Protein AF-F2L7A4-F1 (afdb_monomer)

Foldseek 3Di:
DDDDDPDPDPPPPPPVVVVVVVVVVVVVVVVVLLVLLQVLQLVCCCVPVVDDDCVSNVRSVVLVVLLVVLLVLLLVCLLVVHDSPPSLVSNVVSLQVSLVSQLVVLVVVDDVSNPVSSVVSVVVSVVSVVVSVVSSCVSCVVVVNPQQAQADDDPVCCVPPVPLQVLLSVQSVVVVNHHSQVSSCVSVVHDRPPPVNVVLVVVLVVLVPDPDPLVQLVVLCVVVVDLQLPVSQVVCVVSVHHDDSVSSPVSSVPPDDPPPPPPPDDDDDDDDDDDDDDD

Solvent-accessible surface area (backbone atoms only — not comparable to full-atom values): 15800 Å² total; per-residue (Å²): 139,86,84,88,78,83,75,78,80,78,75,76,75,73,57,68,64,57,57,50,50,51,50,50,55,51,47,55,66,52,48,56,58,49,53,52,47,43,52,22,37,28,55,43,31,32,75,76,70,69,38,64,86,75,56,22,62,49,54,46,53,52,53,51,52,52,36,52,49,22,48,50,51,24,49,51,23,39,74,69,74,44,89,33,64,66,33,50,49,49,38,50,52,49,25,50,51,51,16,51,34,20,24,61,43,12,61,75,76,33,76,68,40,29,54,53,47,22,47,49,40,47,50,52,52,53,53,49,53,55,48,51,54,51,50,34,53,50,50,31,52,75,71,67,50,68,76,71,59,64,37,73,76,56,70,70,46,51,74,76,38,47,68,65,45,49,46,15,46,51,42,13,64,76,70,67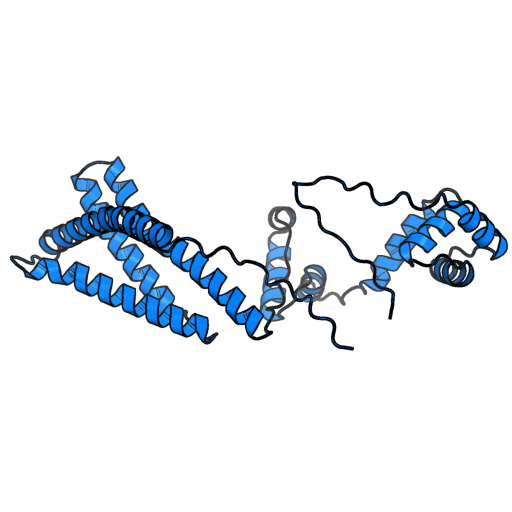,27,50,45,52,64,58,15,37,21,63,55,67,71,40,81,69,74,52,68,66,59,53,51,49,53,53,49,37,52,55,48,68,71,42,96,42,69,52,54,37,47,52,51,42,26,63,76,70,70,42,88,54,40,65,65,37,36,54,53,31,41,77,54,76,50,76,58,55,62,68,56,37,44,52,33,56,72,67,50,74,74,78,71,73,81,75,80,75,82,77,79,93,69,92,79,84,81,79,79,92,84,85,135

Structure (mmCIF, N/CA/C/O backbone):
data_AF-F2L7A4-F1
#
_entry.id   AF-F2L7A4-F1
#
loop_
_atom_site.group_PDB
_atom_site.id
_atom_site.type_symbol
_atom_site.label_atom_id
_atom_site.label_alt_id
_atom_site.label_comp_id
_atom_site.label_asym_id
_atom_site.label_entity_id
_atom_site.label_seq_id
_atom_site.pdbx_PDB_ins_code
_atom_site.Cartn_x
_atom_site.Cartn_y
_atom_site.Cartn_z
_atom_site.occupancy
_atom_site.B_iso_or_equiv
_atom_site.auth_seq_id
_atom_site.auth_comp_id
_atom_site.auth_asym_id
_atom_site.auth_atom_id
_atom_site.pdbx_PDB_model_num
ATOM 1 N N . MET A 1 1 ? -0.170 42.272 -38.721 1.00 39.97 1 MET A N 1
ATOM 2 C CA . MET A 1 1 ? -1.474 41.608 -38.934 1.00 39.97 1 MET A CA 1
ATOM 3 C C . MET A 1 1 ? -1.570 40.482 -37.908 1.00 39.97 1 MET A C 1
ATOM 5 O O . MET A 1 1 ? -0.942 39.450 -38.078 1.00 39.97 1 MET A O 1
ATOM 9 N N . PHE A 1 2 ? -2.187 40.773 -36.760 1.00 42.41 2 PHE A N 1
ATOM 10 C CA . PHE A 1 2 ? -2.207 39.939 -35.549 1.00 42.41 2 PHE A CA 1
ATOM 11 C C . PHE A 1 2 ? -3.428 39.011 -35.619 1.00 42.41 2 PHE A C 1
ATOM 13 O O . PHE A 1 2 ? -4.545 39.514 -35.721 1.00 42.41 2 PHE A O 1
ATOM 20 N N . ASN A 1 3 ? -3.241 37.688 -35.604 1.00 47.97 3 ASN A N 1
ATOM 21 C CA . ASN A 1 3 ? -4.356 36.740 -35.616 1.00 47.97 3 ASN A CA 1
ATOM 22 C C . ASN A 1 3 ? -4.625 36.227 -34.192 1.00 47.97 3 ASN A C 1
ATOM 24 O O . ASN A 1 3 ? -3.826 35.496 -33.611 1.00 47.97 3 ASN A O 1
ATOM 28 N N . LEU A 1 4 ? -5.750 36.678 -33.637 1.00 54.88 4 LEU A N 1
ATOM 29 C CA . LEU A 1 4 ? -6.331 36.286 -32.358 1.00 54.88 4 LEU A CA 1
ATOM 30 C C . LEU A 1 4 ? -7.254 35.084 -32.582 1.00 54.88 4 LEU A C 1
ATOM 32 O O . LEU A 1 4 ? -8.392 35.265 -32.996 1.00 54.88 4 LEU A O 1
ATOM 36 N N . THR A 1 5 ? -6.810 33.864 -32.284 1.00 55.62 5 THR A N 1
ATOM 37 C CA . THR A 1 5 ? -7.720 32.709 -32.110 1.00 55.62 5 THR A CA 1
ATOM 38 C C . THR A 1 5 ? -7.149 31.688 -31.121 1.00 55.62 5 THR A C 1
ATOM 40 O O . THR A 1 5 ? -7.109 30.487 -31.362 1.00 55.62 5 THR A O 1
ATOM 43 N N . GLY A 1 6 ? -6.738 32.161 -29.944 1.00 48.78 6 GLY A N 1
ATOM 44 C CA . GLY A 1 6 ? -6.645 31.303 -28.764 1.00 48.78 6 GLY A CA 1
ATOM 45 C C . GLY A 1 6 ? -8.042 31.116 -28.176 1.00 48.78 6 GLY A C 1
ATOM 46 O O . GLY A 1 6 ? -8.518 31.983 -27.448 1.00 48.78 6 GLY A O 1
ATOM 47 N N . ARG A 1 7 ? -8.730 30.019 -28.509 1.00 51.66 7 ARG A N 1
ATOM 48 C CA . ARG A 1 7 ? -9.917 29.597 -27.750 1.00 51.66 7 ARG A CA 1
ATOM 49 C C . ARG A 1 7 ? -9.443 29.128 -26.367 1.00 51.66 7 ARG A C 1
ATOM 51 O O . ARG A 1 7 ? -8.653 28.188 -26.324 1.00 51.66 7 ARG A O 1
ATOM 58 N N . PRO A 1 8 ? -9.892 29.727 -25.250 1.00 50.78 8 PRO A N 1
ATOM 59 C CA . PRO A 1 8 ? -9.620 29.162 -23.938 1.00 50.78 8 PRO A CA 1
ATOM 60 C C . PRO A 1 8 ? -10.376 27.836 -23.820 1.00 50.78 8 PRO A C 1
ATOM 62 O O . PRO A 1 8 ? -11.601 27.803 -23.951 1.00 50.78 8 PRO A O 1
ATOM 65 N N . GLU A 1 9 ? -9.654 26.738 -23.594 1.00 53.91 9 GLU A N 1
ATOM 66 C CA . GLU A 1 9 ? -10.267 25.481 -23.177 1.00 53.91 9 GLU A CA 1
ATOM 67 C C . GLU A 1 9 ? -11.048 25.743 -21.887 1.00 53.91 9 GLU A C 1
ATOM 69 O O . GLU A 1 9 ? -10.490 26.105 -20.848 1.00 53.91 9 GLU A O 1
ATOM 74 N N . SER A 1 10 ? -12.371 25.608 -21.956 1.00 50.31 10 SER A N 1
ATOM 75 C CA . SER A 1 10 ? -13.236 25.683 -20.791 1.00 50.31 10 SER A CA 1
ATOM 76 C C . SER A 1 10 ? -12.955 24.471 -19.905 1.00 50.31 10 SER A C 1
ATOM 78 O O . SER A 1 10 ? -13.594 23.427 -20.042 1.00 50.31 10 SER A O 1
ATOM 80 N N . SER A 1 11 ? -11.996 24.597 -18.986 1.00 59.69 11 SER A N 1
ATOM 81 C CA . SER A 1 11 ? -11.905 23.695 -17.845 1.00 59.69 11 SER A CA 1
ATOM 82 C C . SER A 1 11 ? -13.216 23.835 -17.071 1.00 59.69 11 SER A C 1
ATOM 84 O O . SER A 1 11 ? -13.494 24.853 -16.436 1.00 59.69 11 SER A O 1
ATOM 86 N N . GLY A 1 12 ? -14.100 22.847 -17.217 1.00 58.12 12 GLY A N 1
ATOM 87 C CA . GLY A 1 12 ? -15.383 22.831 -16.530 1.00 58.12 12 GLY A CA 1
ATOM 88 C C . GLY A 1 12 ? -15.133 22.953 -15.032 1.00 58.12 12 GLY A C 1
ATOM 89 O O . GLY A 1 12 ? -14.659 22.005 -14.405 1.00 58.12 12 GLY A O 1
ATOM 90 N N . ARG A 1 13 ? -15.415 24.130 -14.457 1.00 63.94 13 ARG A N 1
ATOM 91 C CA . ARG A 1 13 ? -15.397 24.347 -13.009 1.00 63.94 13 ARG A CA 1
ATOM 92 C C . ARG A 1 13 ? -16.385 23.357 -12.410 1.00 63.94 13 ARG A C 1
ATOM 94 O O . ARG A 1 13 ? -17.590 23.599 -12.437 1.00 63.94 13 ARG A O 1
ATOM 101 N N . ARG A 1 14 ? -15.885 22.228 -11.895 1.00 67.75 14 ARG A N 1
ATOM 102 C CA . ARG A 1 14 ? -16.704 21.294 -11.121 1.00 67.75 14 ARG A CA 1
ATOM 103 C C . ARG A 1 14 ? -17.388 22.118 -10.033 1.00 67.75 14 ARG A C 1
ATOM 105 O O . ARG A 1 14 ? -16.697 22.850 -9.317 1.00 67.75 14 ARG A O 1
ATOM 112 N N . PRO A 1 15 ? -18.722 22.097 -9.949 1.00 76.06 15 PRO A N 1
ATOM 113 C CA . PRO A 1 15 ? -19.411 23.037 -9.094 1.00 76.06 15 PRO A CA 1
ATOM 114 C C . PRO A 1 15 ? -19.054 22.728 -7.636 1.00 76.06 15 PRO A C 1
ATOM 116 O O . PRO A 1 15 ? -19.097 21.580 -7.199 1.00 76.06 15 PRO A O 1
ATOM 119 N N . ARG A 1 16 ? -18.637 23.760 -6.892 1.00 81.00 16 ARG A N 1
ATOM 120 C CA . ARG A 1 16 ? -18.060 23.646 -5.535 1.00 81.00 16 ARG A CA 1
ATOM 121 C C . ARG A 1 16 ? -18.986 22.909 -4.555 1.00 81.00 16 ARG A C 1
ATOM 123 O O . ARG A 1 16 ? -18.498 22.283 -3.622 1.00 81.00 16 ARG A O 1
ATOM 130 N N . TRP A 1 17 ? -20.298 22.922 -4.808 1.00 85.38 17 TRP A N 1
ATOM 131 C CA . TRP A 1 17 ? -21.286 22.170 -4.034 1.00 85.38 17 TRP A CA 1
ATOM 132 C C . TRP A 1 17 ? -21.119 20.651 -4.166 1.00 85.38 17 TRP A C 1
ATOM 134 O O . TRP A 1 17 ? -21.325 19.953 -3.185 1.00 85.38 17 TRP A O 1
ATOM 144 N N . ILE A 1 18 ? -20.677 20.127 -5.319 1.00 84.00 18 ILE A N 1
ATOM 145 C CA . ILE A 1 18 ? -20.401 18.689 -5.481 1.00 84.00 18 ILE A CA 1
ATOM 146 C C . ILE A 1 18 ? -19.226 18.284 -4.595 1.00 84.00 18 ILE A C 1
ATOM 148 O O . ILE A 1 18 ? -19.283 17.251 -3.942 1.00 84.00 18 ILE A O 1
ATOM 152 N N . ILE A 1 19 ? -18.179 19.111 -4.524 1.00 86.25 19 ILE A N 1
ATOM 153 C CA . ILE A 1 19 ? -17.039 18.862 -3.630 1.00 86.25 19 ILE A CA 1
ATOM 154 C C . ILE A 1 19 ? -17.502 18.897 -2.170 1.00 86.25 19 ILE A C 1
ATOM 156 O O . ILE A 1 19 ? -17.120 18.024 -1.398 1.00 86.25 19 ILE A O 1
ATOM 160 N N . ALA A 1 20 ? -18.358 19.856 -1.803 1.00 85.44 20 ALA A N 1
ATOM 161 C CA . ALA A 1 20 ? -18.916 19.941 -0.456 1.00 85.44 20 ALA A CA 1
ATOM 162 C C . ALA A 1 20 ? -19.791 18.724 -0.106 1.00 85.44 20 ALA A C 1
ATOM 164 O O . ALA A 1 20 ? -19.642 18.165 0.974 1.00 85.44 20 ALA A O 1
ATOM 165 N N . VAL A 1 21 ? -20.648 18.270 -1.025 1.00 89.44 21 VAL A N 1
ATOM 166 C CA . VAL A 1 21 ? -21.500 17.084 -0.838 1.00 89.44 21 VAL A CA 1
ATOM 167 C C . VAL A 1 21 ? -20.660 15.813 -0.737 1.00 89.44 21 VAL A C 1
ATOM 169 O O . VAL A 1 21 ? -20.881 15.018 0.170 1.00 89.44 21 VAL A O 1
ATOM 172 N N . ILE A 1 22 ? -19.667 15.633 -1.614 1.00 85.69 22 ILE A N 1
ATOM 173 C CA . ILE A 1 22 ? -18.735 14.498 -1.543 1.00 85.69 22 ILE A CA 1
ATOM 174 C C . ILE A 1 22 ? -17.963 14.532 -0.221 1.00 85.69 22 ILE A C 1
ATOM 176 O O . ILE A 1 22 ? -17.857 13.508 0.443 1.00 85.69 22 ILE A O 1
ATOM 180 N N . GLY A 1 23 ? -17.461 15.700 0.184 1.00 88.00 23 GLY A N 1
ATOM 181 C CA . GLY A 1 23 ? -16.754 15.876 1.450 1.00 88.00 23 GLY A CA 1
ATOM 182 C C . GLY A 1 23 ? -17.630 15.553 2.661 1.00 88.00 23 GLY A C 1
ATOM 183 O O . GLY A 1 23 ? -17.188 14.835 3.551 1.00 88.00 23 GLY A O 1
ATOM 184 N N . ALA A 1 24 ? -18.884 16.010 2.670 1.00 85.06 24 ALA A N 1
ATOM 185 C CA . ALA A 1 24 ? -19.840 15.714 3.734 1.00 85.06 24 ALA A CA 1
ATOM 186 C C . ALA A 1 24 ? -20.189 14.219 3.793 1.00 85.06 24 ALA A C 1
ATOM 188 O O . ALA A 1 24 ? -20.153 13.623 4.866 1.00 85.06 24 ALA A O 1
ATOM 189 N N . ALA A 1 25 ? -20.463 13.595 2.644 1.00 85.12 25 ALA A N 1
ATOM 190 C CA . ALA A 1 25 ? -20.755 12.167 2.564 1.00 85.12 25 ALA A CA 1
ATOM 191 C C . ALA A 1 25 ? -19.563 11.315 3.028 1.00 85.12 25 ALA A C 1
ATOM 193 O O . ALA A 1 25 ? -19.737 10.399 3.828 1.00 85.12 25 ALA A O 1
ATOM 194 N N . LEU A 1 26 ? -18.345 11.652 2.587 1.00 86.06 26 LEU A N 1
ATOM 195 C CA . LEU A 1 26 ? -17.119 11.010 3.067 1.00 86.06 26 LEU A CA 1
ATOM 196 C C . LEU A 1 26 ? -16.938 11.213 4.571 1.00 86.06 26 LEU A C 1
ATOM 198 O O . LEU A 1 26 ? -16.622 10.257 5.271 1.00 86.06 26 LEU A O 1
ATOM 202 N N . GLY A 1 27 ? -17.188 12.424 5.072 1.00 83.62 27 GLY A N 1
ATOM 203 C CA . GLY A 1 27 ? -17.137 12.733 6.497 1.00 83.62 27 GLY A CA 1
ATOM 204 C C . GLY A 1 27 ? -18.033 11.803 7.309 1.00 83.62 27 GLY A C 1
ATOM 205 O O . GLY A 1 27 ? -17.553 11.174 8.244 1.00 83.62 27 GLY A O 1
ATOM 206 N N . VAL A 1 28 ? -19.297 11.639 6.910 1.00 83.75 28 VAL A N 1
ATOM 207 C CA . VAL A 1 28 ? -20.247 10.734 7.584 1.00 83.75 28 VAL A CA 1
ATOM 208 C C . VAL A 1 28 ? -19.752 9.285 7.578 1.00 83.75 28 VAL A C 1
ATOM 210 O O . VAL A 1 28 ? -19.762 8.628 8.618 1.00 83.75 28 VAL A O 1
ATOM 213 N N . VAL A 1 29 ? -19.280 8.796 6.427 1.00 83.56 29 VAL A N 1
ATOM 214 C CA . VAL A 1 29 ? -18.772 7.420 6.283 1.00 83.56 29 VAL A CA 1
ATOM 215 C C . VAL A 1 29 ? -17.533 7.173 7.146 1.00 83.56 29 VAL A C 1
ATOM 217 O O . VAL A 1 29 ? -17.350 6.062 7.632 1.00 83.56 29 VAL A O 1
ATOM 220 N N . ILE A 1 30 ? -16.697 8.191 7.359 1.00 83.19 30 ILE A N 1
ATOM 221 C CA . ILE A 1 30 ? -15.494 8.106 8.197 1.00 83.19 30 ILE A CA 1
ATOM 222 C C . ILE A 1 30 ? -15.846 8.235 9.686 1.00 83.19 30 ILE A C 1
ATOM 224 O O . ILE A 1 30 ? -15.292 7.516 10.513 1.00 83.19 30 ILE A O 1
ATOM 228 N N . LEU A 1 31 ? -16.784 9.114 10.043 1.00 84.31 31 LEU A N 1
ATOM 229 C CA . LEU A 1 31 ? -17.156 9.390 11.433 1.00 84.31 31 LEU A CA 1
ATOM 230 C C . LEU A 1 31 ? -17.765 8.176 12.140 1.00 84.31 31 LEU A C 1
ATOM 232 O O . LEU A 1 31 ? -17.478 7.959 13.313 1.00 84.31 31 LEU A O 1
ATOM 236 N N . ALA A 1 32 ? -18.567 7.370 11.442 1.00 81.88 32 ALA A N 1
ATOM 237 C CA . ALA A 1 32 ? -19.199 6.187 12.027 1.00 81.88 32 ALA A CA 1
ATOM 238 C C . ALA A 1 32 ? -18.188 5.146 12.570 1.00 81.88 32 ALA A C 1
ATOM 240 O O . ALA A 1 32 ? -18.260 4.816 13.756 1.00 81.88 32 ALA A O 1
ATOM 241 N N . PRO A 1 33 ? -17.218 4.643 11.780 1.00 79.00 33 PRO A N 1
ATOM 242 C CA . PRO A 1 33 ? -16.209 3.718 12.288 1.00 79.00 33 PRO A CA 1
ATOM 243 C C . PRO A 1 33 ? -15.237 4.371 13.278 1.00 79.00 33 PRO A C 1
ATOM 245 O O . PRO A 1 33 ? -14.783 3.694 14.197 1.00 79.00 33 PRO A O 1
ATOM 248 N N . VAL A 1 34 ? -14.957 5.676 13.152 1.00 83.81 34 VAL A N 1
ATOM 249 C CA . VAL A 1 34 ? -14.155 6.413 14.146 1.00 83.81 34 VAL A CA 1
ATOM 250 C C . VAL A 1 34 ? -14.851 6.410 15.504 1.00 83.81 34 VAL A C 1
ATOM 252 O O . VAL A 1 34 ? -14.236 6.033 16.495 1.00 83.81 34 VAL A O 1
ATOM 255 N N . ALA A 1 35 ? -16.141 6.749 15.557 1.00 84.38 35 ALA A N 1
ATOM 256 C CA . ALA A 1 35 ? -16.911 6.743 16.800 1.00 84.38 35 ALA A CA 1
ATOM 257 C C . ALA A 1 35 ? -16.955 5.349 17.448 1.00 84.38 35 ALA A C 1
ATOM 259 O O . ALA A 1 35 ? -16.824 5.225 18.665 1.00 84.38 35 ALA A O 1
ATOM 260 N N . LEU A 1 36 ? -17.075 4.297 16.635 1.00 81.50 36 LEU A N 1
ATOM 261 C CA . LEU A 1 36 ? -17.095 2.913 17.107 1.00 81.50 36 LEU A CA 1
ATOM 262 C C . LEU A 1 36 ? -15.728 2.441 17.634 1.00 81.50 36 LEU A C 1
ATOM 264 O O . LEU A 1 36 ? -15.637 1.752 18.652 1.00 81.50 36 LEU A O 1
ATOM 268 N N . SER A 1 37 ? -14.640 2.834 16.969 1.00 83.00 37 SER A N 1
ATOM 269 C CA . SER A 1 37 ? -13.286 2.578 17.469 1.00 83.00 37 SER A CA 1
ATOM 270 C C . SER A 1 37 ? -13.014 3.362 18.755 1.00 83.00 37 SER A C 1
ATOM 272 O O . SER A 1 37 ? -12.376 2.845 19.670 1.00 83.00 37 SER A O 1
ATOM 274 N N . PHE A 1 38 ? -13.540 4.584 18.848 1.00 86.38 38 PHE A N 1
ATOM 275 C CA . PHE A 1 38 ? -13.402 5.444 20.015 1.00 86.38 38 PHE A CA 1
ATOM 276 C C . PHE A 1 38 ? -14.077 4.824 21.246 1.00 86.38 38 PHE A C 1
ATOM 278 O O . PHE A 1 38 ? -13.449 4.729 22.300 1.00 86.38 38 PHE A O 1
ATOM 285 N N . SER A 1 39 ? -15.307 4.310 21.114 1.00 84.81 39 SER A N 1
ATOM 286 C CA . SER A 1 39 ? -15.984 3.609 22.215 1.00 84.81 39 SER A CA 1
ATOM 287 C C . SER A 1 39 ? -15.264 2.321 22.623 1.00 84.81 39 SER A C 1
ATOM 289 O O . SER A 1 39 ? -15.184 2.014 23.811 1.00 84.81 39 SER A O 1
ATOM 291 N N . SER A 1 40 ? -14.691 1.594 21.659 1.00 82.00 40 SER A N 1
ATOM 292 C CA . SER A 1 40 ? -13.915 0.371 21.915 1.00 82.00 40 SER A CA 1
ATOM 293 C C . SER A 1 40 ? -12.654 0.649 22.744 1.00 82.00 40 SER A C 1
ATOM 295 O O . SER A 1 40 ? -12.351 -0.082 23.686 1.00 82.00 40 SER A O 1
ATOM 297 N N . LEU A 1 41 ? -11.935 1.732 22.429 1.00 83.31 41 LEU A N 1
ATOM 298 C CA . LEU A 1 41 ? -10.737 2.156 23.160 1.00 83.31 41 LEU A CA 1
ATOM 299 C C . LEU A 1 41 ? -11.055 2.662 24.568 1.00 83.31 41 LEU A C 1
ATOM 301 O O . LEU A 1 41 ? -10.313 2.353 25.498 1.00 83.31 41 LEU A O 1
ATOM 305 N N . VAL A 1 42 ? -12.159 3.396 24.733 1.00 86.56 42 VAL A N 1
ATOM 306 C CA . VAL A 1 42 ? -12.645 3.830 26.052 1.00 86.56 42 VAL A CA 1
ATOM 307 C C . VAL A 1 42 ? -12.980 2.618 26.921 1.00 86.56 42 VAL A C 1
ATOM 309 O O . VAL A 1 42 ? -12.462 2.507 28.029 1.00 86.56 42 VAL A O 1
ATOM 312 N N . ALA A 1 43 ? -13.751 1.662 26.391 1.00 83.81 43 ALA A N 1
ATOM 313 C CA . ALA A 1 43 ? -14.107 0.442 27.114 1.00 83.81 43 ALA A CA 1
ATOM 314 C C . ALA A 1 43 ? -12.870 -0.394 27.491 1.00 83.81 43 ALA A C 1
ATOM 316 O O . ALA A 1 43 ? -12.784 -0.936 28.593 1.00 83.81 43 ALA A O 1
ATOM 317 N N . TRP A 1 44 ? -11.879 -0.476 26.598 1.00 85.38 44 TRP A N 1
ATOM 318 C CA . TRP A 1 44 ? -10.605 -1.123 26.902 1.00 85.38 44 TRP A CA 1
ATOM 319 C C . TRP A 1 44 ? -9.823 -0.380 27.993 1.00 85.38 44 TRP A C 1
ATOM 321 O O . TRP A 1 44 ? -9.288 -1.019 28.893 1.00 85.38 44 TRP A O 1
ATOM 331 N N . ALA A 1 45 ? -9.766 0.950 27.945 1.00 84.50 45 ALA A N 1
ATOM 332 C CA . ALA A 1 45 ? -9.059 1.756 28.936 1.00 84.50 45 ALA A CA 1
ATOM 333 C C . ALA A 1 45 ? -9.680 1.617 30.338 1.00 84.50 45 ALA A C 1
ATOM 335 O O . ALA A 1 45 ? -8.955 1.502 31.326 1.00 84.50 45 ALA A O 1
ATOM 336 N N . GLU A 1 46 ? -11.008 1.555 30.430 1.00 86.75 46 GLU A N 1
ATOM 337 C CA . GLU A 1 46 ? -11.713 1.266 31.683 1.00 86.75 46 GLU A CA 1
ATOM 338 C C . GLU A 1 46 ? -11.388 -0.145 32.192 1.00 86.75 46 GLU A C 1
ATOM 340 O O . GLU A 1 46 ? -10.963 -0.314 33.336 1.00 86.75 46 GLU A O 1
ATOM 345 N N . ALA A 1 47 ? -11.512 -1.159 31.330 1.00 83.81 47 ALA A N 1
ATOM 346 C CA . ALA A 1 47 ? -11.355 -2.560 31.720 1.00 83.81 47 ALA A CA 1
ATOM 347 C C . ALA A 1 47 ? -9.900 -2.977 32.006 1.00 83.81 47 ALA A C 1
ATOM 349 O O . ALA A 1 47 ? -9.656 -3.785 32.899 1.00 83.81 47 ALA A O 1
ATOM 350 N N . ALA A 1 48 ? -8.932 -2.470 31.240 1.00 81.12 48 ALA A N 1
ATOM 351 C CA . ALA A 1 48 ? -7.536 -2.906 31.296 1.00 81.12 48 ALA A CA 1
ATOM 352 C C . ALA A 1 48 ? -6.644 -1.989 32.142 1.00 81.12 48 ALA A C 1
ATOM 354 O O . ALA A 1 48 ? -5.711 -2.475 32.778 1.00 81.12 48 ALA A O 1
ATOM 355 N N . LEU A 1 49 ? -6.905 -0.676 32.148 1.00 82.00 49 LEU A N 1
ATOM 356 C CA . LEU A 1 49 ? -6.095 0.306 32.882 1.00 82.00 49 LEU A CA 1
ATOM 357 C C . LEU A 1 49 ? -6.759 0.759 34.192 1.00 82.00 49 LEU A C 1
ATOM 359 O O . LEU A 1 49 ? -6.136 1.488 34.962 1.00 82.00 49 LEU A O 1
ATOM 363 N N . GLY A 1 50 ? -8.005 0.345 34.458 1.00 83.56 50 GLY A N 1
ATOM 364 C CA . GLY A 1 50 ? -8.744 0.727 35.666 1.00 83.56 50 GLY A CA 1
ATOM 365 C C . GLY A 1 50 ? -9.064 2.223 35.734 1.00 83.56 50 GLY A C 1
ATOM 366 O O . GLY A 1 50 ? -9.246 2.775 36.822 1.00 83.56 50 GLY A O 1
ATOM 367 N N . LEU A 1 51 ? -9.083 2.899 34.582 1.00 86.31 51 LEU A N 1
ATOM 368 C CA . LEU A 1 51 ? -9.384 4.323 34.491 1.00 86.31 51 LEU A CA 1
ATOM 369 C C . LEU A 1 51 ? -10.888 4.544 34.685 1.00 86.31 51 LEU A C 1
ATOM 371 O O . LEU A 1 51 ? -11.698 3.813 34.132 1.00 86.31 51 LEU A O 1
ATOM 375 N N . ASN A 1 52 ? -11.264 5.563 35.458 1.00 86.31 52 ASN A N 1
ATOM 376 C CA . ASN A 1 52 ? -12.663 5.874 35.769 1.00 86.31 52 ASN A CA 1
ATOM 377 C C . ASN A 1 52 ? -12.977 7.348 35.480 1.00 86.31 52 ASN A C 1
ATOM 379 O O . ASN A 1 52 ? -12.089 8.201 35.515 1.00 86.31 52 ASN A O 1
ATOM 383 N N . GLY A 1 53 ? -14.248 7.674 35.240 1.00 86.50 53 GLY A N 1
ATOM 384 C CA . GLY A 1 53 ? -14.681 9.054 35.001 1.00 86.50 53 GLY A CA 1
ATOM 385 C C . GLY A 1 53 ? -14.202 9.590 33.640 1.00 86.50 53 GLY A C 1
ATOM 386 O O . GLY A 1 53 ? -14.411 8.922 32.634 1.00 86.50 53 GLY A O 1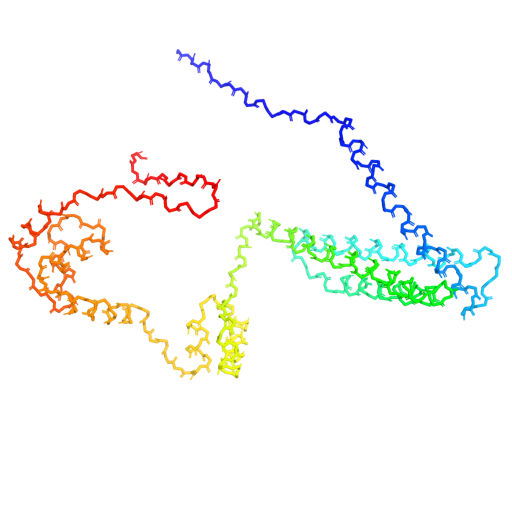
ATOM 387 N N . PRO A 1 54 ? -13.591 10.788 33.555 1.00 88.25 54 PRO A N 1
ATOM 388 C CA . PRO A 1 54 ? -13.192 11.381 32.273 1.00 88.25 54 PRO A CA 1
ATOM 389 C C . PRO A 1 54 ? -11.848 10.860 31.725 1.00 88.25 54 PRO A C 1
ATOM 391 O O . PRO A 1 54 ? -11.508 11.123 30.574 1.00 88.25 54 PRO A O 1
ATOM 394 N N . TRP A 1 55 ? -11.065 10.131 32.523 1.00 85.69 55 TRP A N 1
ATOM 395 C CA . TRP A 1 55 ? -9.710 9.696 32.160 1.00 85.69 55 TRP A CA 1
ATOM 396 C C . TRP A 1 55 ? -9.619 8.716 30.974 1.00 85.69 55 TRP A C 1
ATOM 398 O O . TRP A 1 55 ? -8.704 8.881 30.163 1.00 85.69 55 TRP A O 1
ATOM 408 N N . PRO A 1 56 ? -10.542 7.749 30.794 1.00 87.56 56 PRO A N 1
ATOM 409 C CA . PRO A 1 56 ? -10.539 6.851 29.636 1.00 87.56 56 PRO A CA 1
ATOM 410 C C . PRO A 1 56 ? -10.581 7.573 28.283 1.00 87.56 56 PRO A C 1
ATOM 412 O O . PRO A 1 56 ? -9.983 7.100 27.321 1.00 87.56 56 PRO A O 1
ATOM 415 N N . TYR A 1 57 ? -11.223 8.745 28.206 1.00 86.81 57 TYR A N 1
ATOM 416 C CA . TYR A 1 57 ? -11.352 9.533 26.973 1.00 86.81 57 TYR A CA 1
ATOM 417 C C . TYR A 1 57 ? -10.025 10.121 26.479 1.00 86.81 57 TYR A C 1
ATOM 419 O O . TYR A 1 57 ? -9.891 10.426 25.296 1.00 86.81 57 TYR A O 1
ATOM 427 N N . ILE A 1 58 ? -9.026 10.257 27.357 1.00 86.56 58 ILE A N 1
ATOM 428 C CA . ILE A 1 58 ? -7.698 10.755 26.976 1.00 86.56 58 ILE A CA 1
ATOM 429 C C . ILE A 1 58 ? -6.962 9.731 26.109 1.00 86.56 58 ILE A C 1
ATOM 431 O O . ILE A 1 58 ? -6.206 10.119 25.224 1.00 86.56 58 ILE A O 1
ATOM 435 N N . VAL A 1 59 ? -7.198 8.433 26.320 1.00 83.25 59 VAL A N 1
ATOM 436 C CA . VAL A 1 59 ? -6.508 7.348 25.609 1.00 83.25 59 VAL A CA 1
ATOM 437 C C . VAL A 1 59 ? -6.725 7.407 24.090 1.00 83.25 59 VAL A C 1
ATOM 439 O O . VAL A 1 59 ? -5.728 7.519 23.373 1.00 83.25 59 VAL A O 1
ATOM 442 N N . PRO A 1 60 ? -7.965 7.381 23.558 1.00 84.31 60 PRO A N 1
ATOM 443 C CA . PRO A 1 60 ? -8.179 7.480 22.117 1.00 84.31 60 PRO A CA 1
ATOM 444 C C . PRO A 1 60 ? -7.705 8.824 21.555 1.00 84.31 60 PRO A C 1
ATOM 446 O O . PRO A 1 60 ? -7.102 8.851 20.490 1.00 84.31 60 PRO A O 1
ATOM 449 N N . VAL A 1 61 ? -7.877 9.928 22.293 1.00 85.38 61 VAL A N 1
ATOM 450 C CA . VAL A 1 61 ? -7.409 11.256 21.859 1.00 85.38 61 VAL A CA 1
ATOM 451 C C . VAL A 1 61 ? -5.884 11.301 21.724 1.00 85.38 61 VAL A C 1
ATOM 453 O O . VAL A 1 61 ? -5.366 11.824 20.739 1.00 85.38 61 VAL A O 1
ATOM 456 N N . ALA A 1 62 ? -5.151 10.745 22.689 1.00 83.81 62 ALA A N 1
ATOM 457 C CA . ALA A 1 62 ? -3.694 10.691 22.655 1.00 83.81 62 ALA A CA 1
ATOM 458 C C . ALA A 1 62 ? -3.184 9.780 21.528 1.00 83.81 62 ALA A C 1
ATOM 460 O O . ALA A 1 62 ? -2.226 10.139 20.841 1.00 83.81 62 ALA A O 1
ATOM 461 N N . LEU A 1 63 ? -3.838 8.632 21.309 1.00 83.88 63 LEU A N 1
ATOM 462 C CA . LEU A 1 63 ? -3.517 7.715 20.213 1.00 83.88 63 LEU A CA 1
ATOM 463 C C . LEU A 1 63 ? -3.751 8.366 18.846 1.00 83.88 63 LEU A C 1
ATOM 465 O O . LEU A 1 63 ? -2.860 8.321 17.998 1.00 83.88 63 LEU A O 1
ATOM 469 N N . ASP A 1 64 ? -4.890 9.030 18.650 1.00 86.19 64 ASP A N 1
ATOM 470 C CA . ASP A 1 64 ? -5.203 9.729 17.402 1.00 86.19 64 ASP A CA 1
ATOM 471 C C . ASP A 1 64 ? -4.252 10.905 17.163 1.00 86.19 64 ASP A C 1
ATOM 473 O O . ASP A 1 64 ? -3.755 11.076 16.050 1.00 86.19 64 ASP A O 1
ATOM 477 N N . ALA A 1 65 ? -3.920 11.687 18.196 1.00 81.56 65 ALA A N 1
ATOM 478 C CA . ALA A 1 65 ? -2.949 12.774 18.080 1.00 81.56 65 ALA A CA 1
ATOM 479 C C . ALA A 1 65 ? -1.558 12.256 17.674 1.00 81.56 65 ALA A C 1
ATOM 481 O O . ALA A 1 65 ? -0.914 12.823 16.787 1.00 81.56 65 ALA A O 1
ATOM 482 N N . ALA A 1 66 ? -1.106 11.151 18.273 1.00 78.38 66 ALA A N 1
ATOM 483 C CA . ALA A 1 66 ? 0.168 10.531 17.931 1.00 78.38 66 ALA A CA 1
ATOM 484 C C . ALA A 1 66 ? 0.161 9.925 16.517 1.00 78.38 66 ALA A C 1
ATOM 486 O O . ALA A 1 66 ? 1.146 10.061 15.782 1.00 78.38 66 ALA A O 1
ATOM 487 N N . ALA A 1 67 ? -0.950 9.314 16.098 1.00 80.88 67 ALA A N 1
ATOM 488 C CA . ALA A 1 67 ? -1.130 8.791 14.748 1.00 80.88 67 ALA A CA 1
ATOM 489 C C . ALA A 1 67 ? -1.143 9.917 13.701 1.00 80.88 67 ALA A C 1
ATOM 491 O O . ALA A 1 67 ? -0.439 9.824 12.694 1.00 80.88 67 ALA A O 1
ATOM 492 N N . LEU A 1 68 ? -1.867 11.010 13.961 1.00 85.25 68 LEU A N 1
ATOM 493 C CA . LEU A 1 68 ? -1.914 12.192 13.097 1.00 85.25 68 LEU A CA 1
ATOM 494 C C . LEU A 1 68 ? -0.541 12.854 12.972 1.00 85.25 68 LEU A C 1
ATOM 496 O O . LEU A 1 68 ? -0.128 13.188 11.862 1.00 85.25 68 LEU A O 1
ATOM 500 N N . LEU A 1 69 ? 0.198 12.991 14.077 1.00 82.38 69 LEU A N 1
ATOM 501 C CA . LEU A 1 69 ? 1.563 13.517 14.054 1.00 82.38 69 LEU A CA 1
ATOM 502 C C . LEU A 1 69 ? 2.496 12.605 13.248 1.00 82.38 69 LEU A C 1
ATOM 504 O O . LEU A 1 69 ? 3.252 13.081 12.404 1.00 82.38 69 LEU A O 1
ATOM 508 N N . SER A 1 70 ? 2.406 11.290 13.452 1.00 76.50 70 SER A N 1
ATOM 509 C CA . SER A 1 70 ? 3.199 10.306 12.704 1.00 76.50 70 SER A CA 1
ATOM 510 C C . SER A 1 70 ? 2.885 10.357 11.208 1.00 76.50 70 SER A C 1
ATOM 512 O O . SER A 1 70 ? 3.790 10.325 10.373 1.00 76.50 70 SER A O 1
ATOM 514 N N . MET A 1 71 ? 1.609 10.505 10.848 1.00 79.44 71 MET A N 1
ATOM 515 C CA . MET A 1 71 ? 1.169 10.673 9.466 1.00 79.44 71 MET A CA 1
ATOM 516 C C . MET A 1 71 ? 1.669 11.992 8.868 1.00 79.44 71 MET A C 1
ATOM 518 O O . MET A 1 71 ? 2.161 11.986 7.741 1.00 79.44 71 MET A O 1
ATOM 522 N N . ALA A 1 72 ? 1.612 13.097 9.613 1.00 82.75 72 ALA A N 1
ATOM 523 C CA . ALA A 1 72 ? 2.120 14.394 9.174 1.00 82.75 72 ALA A CA 1
ATOM 524 C C . ALA A 1 72 ? 3.636 14.356 8.927 1.00 82.75 72 ALA A C 1
ATOM 526 O O . ALA A 1 72 ? 4.093 14.798 7.874 1.00 82.75 72 ALA A O 1
ATOM 527 N N . LEU A 1 73 ? 4.406 13.755 9.840 1.00 80.00 73 LEU A N 1
ATOM 528 C CA . LEU A 1 73 ? 5.849 13.552 9.679 1.00 80.00 73 LEU A CA 1
ATOM 529 C C . LEU A 1 73 ? 6.164 12.629 8.496 1.00 80.00 73 LEU A C 1
ATOM 531 O O . LEU A 1 73 ? 7.083 12.899 7.728 1.00 80.00 73 LEU A O 1
ATOM 535 N N . THR A 1 74 ? 5.374 11.569 8.300 1.00 77.25 74 THR A N 1
ATOM 536 C CA . THR A 1 74 ? 5.513 10.674 7.141 1.00 77.25 74 THR A CA 1
ATOM 537 C C . THR A 1 74 ? 5.261 11.425 5.838 1.00 77.25 74 THR A C 1
ATOM 539 O O . THR A 1 74 ? 6.017 11.277 4.881 1.00 77.25 74 THR A O 1
ATOM 542 N N . PHE A 1 75 ? 4.202 12.233 5.792 1.00 77.81 75 PHE A N 1
ATOM 543 C CA . PHE A 1 75 ? 3.851 13.020 4.619 1.00 77.81 75 PHE A CA 1
ATOM 544 C C . PHE A 1 75 ? 4.926 14.063 4.316 1.00 77.81 75 PHE A C 1
ATOM 546 O O . PHE A 1 75 ? 5.352 14.162 3.171 1.00 77.81 75 PHE A O 1
ATOM 553 N N . HIS A 1 76 ? 5.421 14.763 5.340 1.00 81.81 76 HIS A N 1
ATOM 554 C CA . HIS A 1 76 ? 6.521 15.715 5.217 1.00 81.81 76 HIS A CA 1
ATOM 555 C C . HIS A 1 76 ? 7.793 15.056 4.666 1.00 81.81 76 HIS A C 1
ATOM 557 O O . HIS A 1 76 ? 8.357 15.539 3.688 1.00 81.81 76 HIS A O 1
ATOM 563 N N . ALA A 1 77 ? 8.198 13.908 5.214 1.00 75.56 77 ALA A N 1
ATOM 564 C CA . ALA A 1 77 ? 9.356 13.170 4.715 1.00 75.56 77 ALA A CA 1
ATOM 565 C C . ALA A 1 77 ? 9.153 12.700 3.262 1.00 75.56 77 ALA A C 1
ATOM 567 O O . ALA A 1 77 ? 10.048 12.823 2.431 1.00 75.56 77 ALA A O 1
ATOM 568 N N . VAL A 1 78 ? 7.955 12.218 2.910 1.00 76.12 78 VAL A N 1
ATOM 569 C CA . VAL A 1 78 ? 7.638 11.786 1.539 1.00 76.12 78 VAL A CA 1
ATOM 570 C C . VAL A 1 78 ? 7.677 12.945 0.542 1.00 76.12 78 VAL A C 1
ATOM 572 O O . VAL A 1 78 ? 8.156 12.746 -0.576 1.00 76.12 78 VAL A O 1
ATOM 575 N N . THR A 1 79 ? 7.199 14.135 0.914 1.00 73.19 79 THR A N 1
ATOM 576 C CA . THR A 1 79 ? 7.239 15.312 0.032 1.00 73.19 79 THR A CA 1
ATOM 577 C C . THR A 1 79 ? 8.644 15.882 -0.137 1.00 73.19 79 THR A C 1
ATOM 579 O O . THR A 1 79 ? 8.918 16.473 -1.175 1.00 73.19 79 THR A O 1
ATOM 582 N N . HIS A 1 80 ? 9.541 15.653 0.823 1.00 74.94 80 HIS A N 1
ATOM 583 C CA . HIS A 1 80 ? 10.949 16.067 0.756 1.00 74.94 80 HIS A CA 1
ATOM 584 C C . HIS A 1 80 ? 11.883 14.956 0.243 1.00 74.94 80 HIS A C 1
ATOM 586 O O . HIS A 1 80 ? 13.096 15.130 0.225 1.00 74.94 80 HIS A O 1
ATOM 592 N N . ALA A 1 81 ? 11.330 13.819 -0.202 1.00 68.31 81 ALA A N 1
ATOM 593 C CA . ALA A 1 81 ? 12.082 12.633 -0.627 1.00 68.31 81 ALA A CA 1
ATOM 594 C C . ALA A 1 81 ? 13.041 12.063 0.448 1.00 68.31 81 ALA A C 1
ATOM 596 O O . ALA A 1 81 ? 14.009 11.373 0.129 1.00 68.31 81 ALA A O 1
ATOM 597 N N . GLU A 1 82 ? 12.735 12.292 1.724 1.00 72.25 82 GLU A N 1
ATOM 598 C CA . GLU A 1 82 ? 13.478 11.790 2.878 1.00 72.25 82 GLU A CA 1
ATOM 599 C C . GLU A 1 82 ? 12.967 10.414 3.342 1.00 72.25 82 GLU A C 1
ATOM 601 O O . GLU A 1 82 ? 11.865 9.958 3.006 1.00 72.25 82 GLU A O 1
ATOM 606 N N . SER A 1 83 ? 13.768 9.710 4.149 1.00 71.38 83 SER A N 1
ATOM 607 C CA . SER A 1 83 ? 13.372 8.411 4.694 1.00 71.38 83 SER A CA 1
ATOM 608 C C . SER A 1 83 ? 12.268 8.565 5.747 1.00 71.38 83 SER A C 1
ATOM 610 O O . SER A 1 83 ? 12.512 9.036 6.854 1.00 71.38 83 SER A O 1
ATOM 612 N N . ALA A 1 84 ? 11.062 8.089 5.440 1.00 75.19 84 ALA A N 1
ATOM 613 C CA . ALA A 1 84 ? 9.915 8.128 6.351 1.00 75.19 84 ALA A CA 1
ATOM 614 C C . ALA A 1 84 ? 9.759 6.860 7.222 1.00 75.19 84 ALA A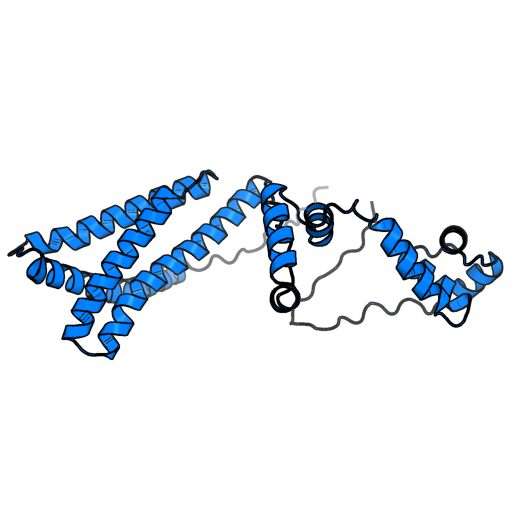 C 1
ATOM 616 O O . ALA A 1 84 ? 8.663 6.562 7.692 1.00 75.19 84 ALA A O 1
ATOM 617 N N . THR A 1 85 ? 10.822 6.067 7.406 1.00 75.50 85 THR A N 1
ATOM 618 C CA . THR A 1 85 ? 10.742 4.711 7.985 1.00 75.50 85 THR A CA 1
ATOM 619 C C . THR A 1 85 ? 10.197 4.701 9.414 1.00 75.50 85 THR A C 1
ATOM 621 O O . THR A 1 85 ? 9.305 3.912 9.717 1.00 75.50 85 THR A O 1
ATOM 624 N N . PHE A 1 86 ? 10.695 5.586 10.282 1.00 74.44 86 PHE A N 1
ATOM 625 C CA . PHE A 1 86 ? 10.284 5.634 11.688 1.00 74.44 86 PHE A CA 1
ATOM 626 C C . PHE A 1 86 ? 8.844 6.157 11.878 1.00 74.44 86 PHE A C 1
ATOM 628 O O . PHE A 1 86 ? 8.047 5.457 12.503 1.00 74.44 86 PHE A O 1
ATOM 635 N N . PRO A 1 87 ? 8.437 7.293 11.273 1.00 74.75 87 PRO A N 1
ATOM 636 C CA . PRO A 1 87 ? 7.040 7.741 11.298 1.00 74.75 87 PRO A CA 1
ATOM 637 C C . PRO A 1 87 ? 6.050 6.709 10.733 1.00 74.75 87 PRO A C 1
ATOM 639 O O . PRO A 1 87 ? 4.981 6.485 11.298 1.00 74.75 87 PRO A O 1
ATOM 642 N N . ARG A 1 88 ? 6.429 6.010 9.658 1.00 78.75 88 ARG A N 1
ATOM 643 C CA . ARG A 1 88 ? 5.625 4.940 9.054 1.00 78.75 88 ARG A CA 1
ATOM 644 C C . ARG A 1 88 ? 5.490 3.729 9.980 1.00 78.75 88 ARG A C 1
ATOM 646 O O . ARG A 1 88 ? 4.416 3.140 10.050 1.00 78.75 88 ARG A O 1
ATOM 653 N N . ALA A 1 89 ? 6.544 3.372 10.715 1.00 78.06 89 ALA A N 1
ATOM 654 C CA . ALA A 1 89 ? 6.477 2.319 11.726 1.00 78.06 89 ALA A CA 1
ATOM 655 C C . ALA A 1 89 ? 5.516 2.692 12.868 1.00 78.06 89 ALA A C 1
ATOM 657 O O . ALA A 1 89 ? 4.709 1.858 13.272 1.00 78.06 89 ALA A O 1
ATOM 658 N N . LEU A 1 90 ? 5.538 3.946 13.334 1.00 80.00 90 LEU A N 1
ATOM 659 C CA . LEU A 1 90 ? 4.608 4.434 14.360 1.00 80.00 90 LEU A CA 1
ATOM 660 C C . LEU A 1 90 ? 3.142 4.329 13.920 1.00 80.00 90 LEU A C 1
ATOM 662 O O . LEU A 1 90 ? 2.315 3.849 14.690 1.00 80.00 90 LEU A O 1
ATOM 666 N N . VAL A 1 91 ? 2.823 4.692 12.672 1.00 84.00 91 VAL A N 1
ATOM 667 C CA . VAL A 1 91 ? 1.473 4.506 12.105 1.00 84.00 91 VAL A CA 1
ATOM 668 C C . VAL A 1 91 ? 1.017 3.050 12.229 1.00 84.00 91 VAL A C 1
ATOM 670 O O . VAL A 1 91 ? -0.105 2.790 12.660 1.00 84.00 91 VAL A O 1
ATOM 673 N N . TRP A 1 92 ? 1.887 2.096 11.892 1.00 87.88 92 TRP A N 1
ATOM 674 C CA . TRP A 1 92 ? 1.572 0.673 12.016 1.00 87.88 92 TRP A CA 1
ATOM 675 C C . TRP A 1 92 ? 1.401 0.225 13.466 1.00 87.88 92 TRP A C 1
ATOM 677 O O . TRP A 1 92 ? 0.482 -0.540 13.749 1.00 87.88 92 TRP A O 1
ATOM 687 N N . VAL A 1 93 ? 2.232 0.718 14.387 1.00 86.12 93 VAL A N 1
ATOM 688 C CA . VAL A 1 93 ? 2.090 0.435 15.823 1.00 86.12 93 VAL A CA 1
ATOM 689 C C . VAL A 1 93 ? 0.722 0.898 16.330 1.00 86.12 93 VAL A C 1
ATOM 691 O O . VAL A 1 93 ? 0.017 0.119 16.970 1.00 86.12 93 VAL A O 1
ATOM 694 N N . PHE A 1 94 ? 0.300 2.119 15.992 1.00 83.19 94 PHE A N 1
ATOM 695 C CA . PHE A 1 94 ? -1.009 2.636 16.400 1.00 83.19 94 PHE A CA 1
ATOM 696 C C . PHE A 1 94 ? -2.171 1.899 15.730 1.00 83.19 94 PHE A C 1
ATOM 698 O O . PHE A 1 94 ? -3.149 1.573 16.401 1.00 83.19 94 PHE A O 1
ATOM 705 N N . ALA A 1 95 ? -2.055 1.567 14.442 1.00 88.06 95 ALA A N 1
ATOM 706 C CA . ALA A 1 95 ? -3.080 0.808 13.730 1.00 88.06 95 ALA A CA 1
ATOM 707 C C . ALA A 1 95 ? -3.278 -0.594 14.326 1.00 88.06 95 ALA A C 1
ATOM 709 O O . ALA A 1 95 ? -4.413 -1.028 14.513 1.00 88.06 95 ALA A O 1
ATOM 710 N N . LEU A 1 96 ? -2.189 -1.290 14.671 1.00 88.38 96 LEU A N 1
ATOM 711 C CA . LEU A 1 96 ? -2.249 -2.605 15.312 1.00 88.38 96 LEU A CA 1
ATOM 712 C C . LEU A 1 96 ? -2.768 -2.521 16.752 1.00 88.38 96 LEU A C 1
ATOM 714 O O . LEU A 1 96 ? -3.564 -3.366 17.155 1.00 88.38 96 LEU A O 1
ATOM 718 N N . GLY A 1 97 ? -2.375 -1.493 17.510 1.00 84.62 97 GLY A N 1
ATOM 719 C CA . GLY A 1 97 ? -2.911 -1.244 18.851 1.00 84.62 97 GLY A CA 1
ATOM 720 C C . GLY A 1 97 ? -4.420 -0.980 18.837 1.00 84.62 97 GLY A C 1
ATOM 721 O O . GLY A 1 97 ? -5.165 -1.592 19.602 1.00 84.62 97 GLY A O 1
ATOM 722 N N . SER A 1 98 ? -4.886 -0.137 17.909 1.00 83.94 98 SER A N 1
ATOM 723 C CA . SER A 1 98 ? -6.314 0.106 17.668 1.00 83.94 98 SER A CA 1
ATOM 724 C C . SER A 1 98 ? -7.037 -1.176 17.249 1.00 83.94 98 SER A C 1
ATOM 726 O O . SER A 1 98 ? -8.079 -1.502 17.814 1.00 83.94 98 SER A O 1
ATOM 728 N N . ALA A 1 99 ? -6.460 -1.962 16.333 1.00 89.00 99 ALA A N 1
ATOM 729 C CA . ALA A 1 99 ? -7.028 -3.243 15.924 1.00 89.00 99 ALA A CA 1
ATOM 730 C C . ALA A 1 99 ? -7.178 -4.207 17.111 1.00 89.00 99 ALA A C 1
ATOM 732 O O . ALA A 1 99 ? -8.224 -4.828 17.264 1.00 89.00 99 ALA A O 1
ATOM 733 N N . PHE A 1 100 ? -6.177 -4.298 17.988 1.00 86.50 100 PHE A N 1
ATOM 734 C CA . PHE A 1 100 ? -6.249 -5.142 19.178 1.00 86.50 100 PHE A CA 1
ATOM 735 C C . PHE A 1 100 ? -7.391 -4.724 20.117 1.00 86.50 100 PHE A C 1
ATOM 737 O O . PHE A 1 100 ? -8.188 -5.570 20.522 1.00 86.50 100 PHE A O 1
ATOM 744 N N . ALA A 1 101 ? -7.525 -3.429 20.419 1.00 80.62 101 ALA A N 1
ATOM 745 C CA . ALA A 1 101 ? -8.625 -2.930 21.247 1.00 80.62 101 ALA A CA 1
ATOM 746 C C . ALA A 1 101 ? -9.997 -3.193 20.599 1.00 80.62 101 ALA A C 1
ATOM 748 O O . ALA A 1 101 ? -10.921 -3.675 21.256 1.00 80.62 101 ALA A O 1
ATOM 749 N N . ASN A 1 102 ? -10.103 -2.957 19.290 1.00 85.69 102 ASN A N 1
ATOM 750 C CA . ASN A 1 102 ? -11.310 -3.202 18.507 1.00 85.69 102 ASN A CA 1
ATOM 751 C C . ASN A 1 102 ? -11.690 -4.690 18.462 1.00 85.69 102 ASN A C 1
ATOM 753 O O . ASN A 1 102 ? -12.871 -5.017 18.528 1.00 85.69 102 ASN A O 1
ATOM 757 N N . HIS A 1 103 ? -10.713 -5.596 18.390 1.00 85.06 103 HIS A N 1
ATOM 758 C CA . HIS A 1 103 ? -10.947 -7.038 18.472 1.00 85.06 103 HIS A CA 1
ATOM 759 C C . HIS A 1 103 ? -11.524 -7.428 19.837 1.00 85.06 103 HIS A C 1
ATOM 761 O O . HIS A 1 103 ? -12.550 -8.097 19.892 1.00 85.06 103 HIS A O 1
ATOM 767 N N . ARG A 1 104 ? -10.925 -6.938 20.933 1.00 85.56 104 ARG A N 1
ATOM 768 C CA . ARG A 1 104 ? -11.390 -7.213 22.305 1.00 85.56 104 ARG A CA 1
ATOM 769 C C . ARG A 1 104 ? -12.803 -6.696 22.561 1.00 85.56 104 ARG A C 1
ATOM 771 O O . ARG A 1 104 ? -13.575 -7.368 23.233 1.00 85.56 104 ARG A O 1
ATOM 778 N N . HIS A 1 105 ? -13.155 -5.533 22.014 1.00 81.50 105 HIS A N 1
ATOM 779 C CA . HIS A 1 105 ? -14.533 -5.045 22.055 1.00 81.50 105 HIS A CA 1
ATOM 780 C C . HIS A 1 105 ? -15.458 -5.872 21.153 1.00 81.50 105 HIS A C 1
ATOM 782 O O . HIS A 1 105 ? -16.571 -6.204 21.538 1.00 81.50 105 HIS A O 1
ATOM 788 N N . GLY A 1 106 ? -14.999 -6.269 19.967 1.00 82.31 106 GLY A N 1
ATOM 789 C CA . GLY A 1 106 ? -15.770 -7.134 19.081 1.00 82.31 106 GLY A CA 1
ATOM 790 C C . GLY A 1 106 ? -16.115 -8.483 19.721 1.00 82.31 106 GLY A C 1
ATOM 791 O O . GLY A 1 106 ? -17.243 -8.938 19.570 1.00 82.31 106 GLY A O 1
ATOM 792 N N . GLU A 1 107 ? -15.212 -9.073 20.513 1.00 86.19 107 GLU A N 1
ATOM 793 C CA . GLU A 1 107 ? -15.475 -10.306 21.274 1.00 86.19 107 GLU A CA 1
ATOM 794 C C . GLU A 1 107 ? -16.643 -10.172 22.269 1.00 86.19 107 GLU A C 1
ATOM 796 O O . GLU A 1 107 ? -17.317 -11.165 22.540 1.00 86.19 107 GLU A O 1
ATOM 801 N N . THR A 1 108 ? -16.926 -8.970 22.792 1.00 85.19 108 THR A N 1
ATOM 802 C CA . THR A 1 108 ? -18.070 -8.747 23.698 1.00 85.19 108 THR A CA 1
ATOM 803 C C . THR A 1 108 ? -19.391 -8.527 22.960 1.00 85.19 108 THR A C 1
ATOM 805 O O . THR A 1 108 ? -20.454 -8.672 23.562 1.00 85.19 108 THR A O 1
ATOM 808 N N . VAL A 1 109 ? -19.338 -8.199 21.666 1.00 86.00 109 VAL A N 1
ATOM 809 C CA . VAL A 1 109 ? -20.514 -7.971 20.811 1.00 86.00 109 VAL A CA 1
ATOM 810 C C . VAL A 1 109 ? -20.904 -9.244 20.054 1.00 86.00 109 VAL A C 1
ATOM 812 O O 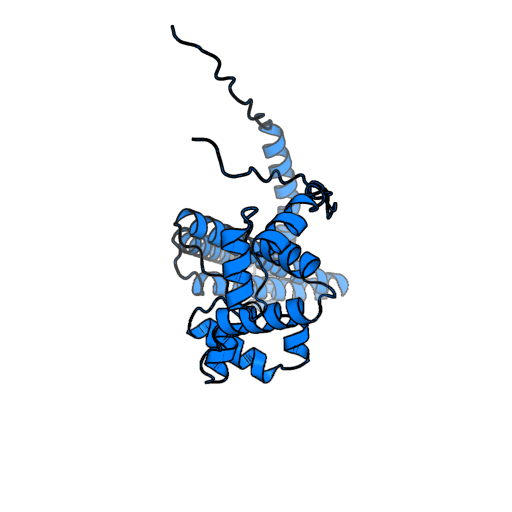. VAL A 1 109 ? -22.086 -9.571 19.968 1.00 86.00 109 VAL A O 1
ATOM 815 N N . GLY A 1 110 ? -19.929 -9.973 19.503 1.00 88.00 110 GLY A N 1
ATOM 816 C CA . GLY A 1 110 ? -20.153 -11.222 18.776 1.00 88.00 110 GLY A CA 1
ATOM 817 C C . GLY A 1 110 ? -19.015 -11.610 17.817 1.00 88.00 110 GLY A C 1
ATOM 818 O O . GLY A 1 110 ? -18.131 -10.804 17.523 1.00 88.00 110 GLY A O 1
ATOM 819 N N . PRO A 1 111 ? -19.036 -12.842 17.275 1.00 85.81 111 PRO A N 1
ATOM 820 C CA . PRO A 1 111 ? -17.931 -13.388 16.480 1.00 85.81 111 PRO A CA 1
ATOM 821 C C . PRO A 1 111 ? -17.643 -12.597 15.193 1.00 85.81 111 PRO A C 1
ATOM 823 O O . PRO A 1 111 ? -16.480 -12.364 14.870 1.00 85.81 111 PRO A O 1
ATOM 826 N N . ASP A 1 112 ? -18.671 -12.115 14.491 1.00 84.19 112 ASP A N 1
ATOM 827 C CA . ASP A 1 112 ? -18.481 -11.324 13.265 1.00 84.19 112 ASP A CA 1
ATOM 828 C C . ASP A 1 112 ? -17.896 -9.932 13.562 1.00 84.19 112 ASP A C 1
ATOM 830 O O . ASP A 1 112 ? -17.040 -9.429 12.828 1.00 84.19 112 ASP A O 1
ATOM 834 N N . ALA A 1 113 ? -18.299 -9.325 14.683 1.00 83.38 113 ALA A N 1
ATOM 835 C CA . ALA A 1 113 ? -17.784 -8.037 15.144 1.00 83.38 113 ALA A CA 1
ATOM 836 C C . ALA A 1 113 ? -16.302 -8.127 15.547 1.00 83.38 113 ALA A C 1
ATOM 838 O O . ALA A 1 113 ? -15.520 -7.225 15.236 1.00 83.38 113 ALA A O 1
ATOM 839 N N . ALA A 1 114 ? -15.896 -9.250 16.153 1.00 86.44 114 ALA A N 1
ATOM 840 C CA . ALA A 1 114 ? -14.506 -9.535 16.505 1.00 86.44 114 ALA A CA 1
ATOM 841 C C . ALA A 1 114 ? -13.571 -9.574 15.285 1.00 86.44 114 ALA A C 1
ATOM 843 O O . ALA A 1 114 ? -12.386 -9.287 15.428 1.00 86.44 114 ALA A O 1
ATOM 844 N N . ILE A 1 115 ? -14.075 -9.883 14.087 1.00 87.50 115 ILE A N 1
ATOM 845 C CA . ILE A 1 115 ? -13.282 -9.873 12.847 1.00 87.50 115 ILE A CA 1
ATOM 846 C C . ILE A 1 115 ? -13.386 -8.518 12.141 1.00 87.50 115 ILE A C 1
ATOM 848 O O . ILE A 1 115 ? -12.388 -7.980 11.659 1.00 87.50 115 ILE A O 1
ATOM 852 N N . PHE A 1 116 ? -14.588 -7.948 12.077 1.00 87.56 116 PHE A N 1
ATOM 853 C CA . PHE A 1 116 ? -14.842 -6.736 11.306 1.00 87.56 116 PHE A CA 1
ATOM 854 C C . PHE A 1 116 ? -14.175 -5.490 11.910 1.00 87.56 116 PHE A C 1
ATOM 856 O O . PHE A 1 116 ? -13.548 -4.710 11.190 1.00 87.56 116 PHE A O 1
ATOM 863 N N . PHE A 1 117 ? -14.253 -5.305 13.230 1.00 85.19 117 PHE A N 1
ATOM 864 C CA . PHE A 1 117 ? -13.712 -4.115 13.894 1.00 85.19 117 PHE A CA 1
ATOM 865 C C . PHE A 1 117 ? -12.182 -3.973 13.830 1.00 85.19 117 PHE A C 1
ATOM 867 O O . PHE A 1 117 ? -11.727 -2.853 13.579 1.00 85.19 117 PHE A O 1
ATOM 874 N N . PRO A 1 118 ? -11.357 -5.027 14.003 1.00 88.56 118 PRO A N 1
ATOM 875 C CA . PRO A 1 118 ? -9.912 -4.910 13.793 1.00 88.56 118 PRO A CA 1
ATOM 876 C C . PRO A 1 118 ? -9.521 -4.738 12.322 1.00 88.56 118 PRO A C 1
ATOM 878 O O . PRO A 1 118 ? -8.483 -4.143 12.032 1.00 88.56 118 PRO A O 1
ATOM 881 N N . ALA A 1 119 ? -10.338 -5.220 11.378 1.00 89.19 119 ALA A N 1
ATOM 882 C CA . ALA A 1 119 ? -10.038 -5.100 9.953 1.00 89.19 119 ALA A CA 1
ATOM 883 C C . ALA A 1 119 ? -10.033 -3.638 9.471 1.00 89.19 119 ALA A C 1
ATOM 885 O O . ALA A 1 119 ? -9.259 -3.285 8.581 1.00 89.19 119 ALA A O 1
ATOM 886 N N . MET A 1 120 ? -10.853 -2.771 10.072 1.00 88.69 120 MET A N 1
ATOM 887 C CA . MET A 1 120 ? -10.963 -1.361 9.682 1.00 88.69 120 MET A CA 1
ATOM 888 C C . MET A 1 120 ? -9.678 -0.534 9.867 1.00 88.69 120 MET A C 1
ATOM 890 O O . MET A 1 120 ? -9.214 0.041 8.878 1.00 88.69 120 MET A O 1
ATOM 894 N N . PRO A 1 121 ? -9.056 -0.463 11.060 1.00 85.06 121 PRO A N 1
ATOM 895 C CA . PRO A 1 121 ? -7.808 0.278 11.243 1.00 85.06 121 PRO A CA 1
ATOM 896 C C . PRO A 1 121 ? -6.653 -0.301 10.411 1.00 85.06 121 PRO A C 1
ATOM 898 O O . PRO A 1 121 ? -5.839 0.457 9.882 1.00 85.06 121 PRO A O 1
ATOM 901 N N . ILE A 1 122 ? -6.616 -1.622 10.197 1.00 89.94 122 ILE A N 1
ATOM 902 C CA . ILE A 1 122 ? -5.637 -2.254 9.295 1.00 89.94 122 ILE A CA 1
ATOM 903 C C . ILE A 1 122 ? -5.843 -1.773 7.854 1.00 89.94 122 ILE A C 1
ATOM 905 O O . ILE A 1 122 ? -4.887 -1.370 7.189 1.00 89.94 122 ILE A O 1
ATOM 909 N N . ALA A 1 123 ? -7.085 -1.777 7.363 1.00 88.12 123 ALA A N 1
ATOM 910 C CA . ALA A 1 123 ? -7.403 -1.298 6.021 1.00 88.12 123 ALA A CA 1
ATOM 911 C C . ALA A 1 123 ? -7.044 0.187 5.844 1.00 88.12 123 ALA A C 1
ATOM 913 O O . ALA A 1 123 ? -6.488 0.564 4.809 1.00 88.12 123 ALA A O 1
ATOM 914 N N . ALA A 1 124 ? -7.299 1.017 6.860 1.00 84.75 124 ALA A N 1
ATOM 915 C CA . ALA A 1 124 ? -6.912 2.425 6.863 1.00 84.75 124 ALA A CA 1
ATOM 916 C C . ALA A 1 124 ? -5.387 2.599 6.739 1.00 84.75 124 ALA A C 1
ATOM 918 O O . ALA A 1 124 ? -4.927 3.367 5.890 1.00 84.75 124 ALA A O 1
ATOM 919 N N . ALA A 1 125 ? -4.601 1.834 7.506 1.00 87.06 125 ALA A N 1
ATOM 920 C CA . ALA A 1 125 ? -3.144 1.839 7.401 1.00 87.06 125 ALA A CA 1
ATOM 921 C C . ALA A 1 125 ? -2.677 1.420 5.996 1.00 87.06 125 ALA A C 1
ATOM 923 O O . ALA A 1 125 ? -1.880 2.120 5.378 1.00 87.06 125 ALA A O 1
ATOM 924 N N . VAL A 1 126 ? -3.225 0.342 5.426 1.00 88.31 126 VAL A N 1
ATOM 925 C CA . VAL A 1 126 ? -2.875 -0.108 4.064 1.00 88.31 126 VAL A CA 1
ATOM 926 C C . VAL A 1 126 ? -3.177 0.963 3.010 1.00 88.31 126 VAL A C 1
ATOM 928 O O . VAL A 1 126 ? -2.342 1.231 2.141 1.00 88.31 126 VAL A O 1
ATOM 931 N N . LEU A 1 127 ? -4.350 1.596 3.071 1.00 85.88 127 LEU A N 1
ATOM 932 C CA . LEU A 1 127 ? -4.728 2.662 2.138 1.00 85.88 127 LEU A CA 1
ATOM 933 C C . LEU A 1 127 ? -3.794 3.869 2.240 1.00 85.88 127 LEU A C 1
ATOM 935 O O . LEU A 1 127 ? -3.418 4.444 1.211 1.00 85.88 127 LEU A O 1
ATOM 939 N N . LEU A 1 128 ? -3.377 4.224 3.455 1.00 85.12 128 LEU A N 1
ATOM 940 C CA . LEU A 1 128 ? -2.374 5.257 3.674 1.00 85.12 128 LEU A CA 1
ATOM 941 C C . LEU A 1 128 ? -1.056 4.887 2.983 1.00 85.12 128 LEU A C 1
ATOM 943 O O . LEU A 1 128 ? -0.501 5.705 2.251 1.00 85.12 128 LEU A O 1
ATOM 947 N N . GLU A 1 129 ? -0.598 3.642 3.104 1.00 86.94 129 GLU A N 1
ATOM 948 C CA . GLU A 1 129 ? 0.644 3.194 2.466 1.00 86.94 129 GLU A CA 1
ATOM 949 C C . GLU A 1 129 ? 0.606 3.252 0.943 1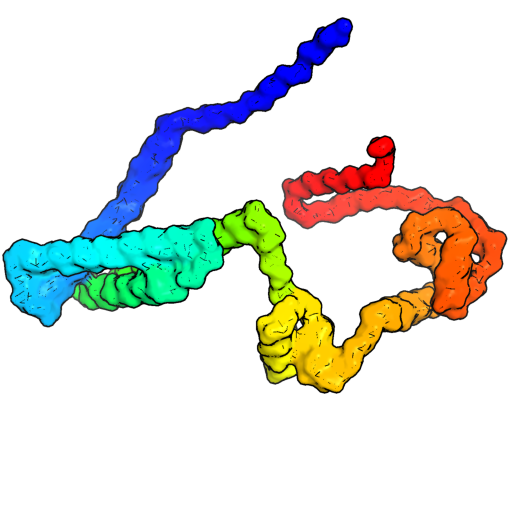.00 86.94 129 GLU A C 1
ATOM 951 O O . GLU A 1 129 ? 1.576 3.672 0.300 1.00 86.94 129 GLU A O 1
ATOM 956 N N . VAL A 1 130 ? -0.520 2.849 0.356 1.00 85.44 130 VAL A N 1
ATOM 957 C CA . VAL A 1 130 ? -0.747 2.943 -1.088 1.00 85.44 130 VAL A CA 1
ATOM 958 C C . VAL A 1 130 ? -0.742 4.406 -1.531 1.00 85.44 130 VAL A C 1
ATOM 960 O O . VAL A 1 130 ? -0.117 4.744 -2.541 1.00 85.44 130 VAL A O 1
ATOM 963 N N . THR A 1 131 ? -1.383 5.280 -0.756 1.00 84.38 131 THR A N 1
ATOM 964 C CA . THR A 1 131 ? -1.457 6.719 -1.033 1.00 84.38 131 THR A CA 1
ATOM 965 C C . THR A 1 131 ? -0.079 7.367 -0.960 1.00 84.38 131 THR A C 1
ATOM 967 O O . THR A 1 131 ? 0.340 8.012 -1.920 1.00 84.38 131 THR A O 1
ATOM 970 N N . LEU A 1 132 ? 0.679 7.121 0.110 1.00 82.00 132 LEU A N 1
ATOM 971 C CA . LEU A 1 132 ? 2.041 7.631 0.280 1.00 82.00 132 LEU A CA 1
ATOM 972 C C . LEU A 1 132 ? 2.967 7.153 -0.839 1.00 82.00 132 LEU A C 1
ATOM 974 O O . LEU A 1 132 ? 3.724 7.945 -1.393 1.00 82.00 132 LEU A O 1
ATOM 978 N N . ARG A 1 133 ? 2.877 5.876 -1.238 1.00 81.12 133 ARG A N 1
ATOM 979 C CA . ARG A 1 133 ? 3.662 5.344 -2.362 1.00 81.12 133 ARG A CA 1
ATOM 980 C C . ARG A 1 133 ? 3.312 6.043 -3.680 1.00 81.12 133 ARG A C 1
ATOM 982 O O . ARG A 1 133 ? 4.199 6.254 -4.506 1.00 81.12 133 ARG A O 1
ATOM 989 N N . ARG A 1 134 ? 2.044 6.408 -3.889 1.00 83.12 134 ARG A N 1
ATOM 990 C CA . ARG A 1 134 ? 1.599 7.144 -5.081 1.00 83.12 134 ARG A CA 1
ATOM 991 C C . ARG A 1 134 ? 2.084 8.595 -5.076 1.00 83.12 134 ARG A C 1
ATOM 993 O O . ARG A 1 134 ? 2.579 9.056 -6.102 1.00 83.12 134 ARG A O 1
ATOM 1000 N N . VAL A 1 135 ? 2.005 9.274 -3.931 1.00 82.12 135 VAL A N 1
ATOM 1001 C CA . VAL A 1 135 ? 2.530 10.638 -3.754 1.00 82.12 135 VAL A CA 1
ATOM 1002 C C . VAL A 1 135 ? 4.041 10.651 -3.968 1.00 82.12 135 VAL A C 1
ATOM 1004 O O . VAL A 1 135 ? 4.515 11.401 -4.812 1.00 82.12 135 VAL A O 1
ATOM 1007 N N . ARG A 1 136 ? 4.785 9.745 -3.321 1.00 80.25 136 ARG A N 1
ATOM 1008 C CA . ARG A 1 136 ? 6.245 9.641 -3.470 1.00 80.25 136 ARG A CA 1
ATOM 1009 C C . ARG A 1 136 ? 6.671 9.476 -4.926 1.00 80.25 136 ARG A C 1
ATOM 1011 O O . ARG A 1 136 ? 7.584 10.152 -5.372 1.00 80.25 136 ARG A O 1
ATOM 1018 N N . ARG A 1 137 ? 5.998 8.603 -5.684 1.00 79.75 137 ARG A N 1
ATOM 1019 C CA . ARG A 1 137 ? 6.275 8.429 -7.122 1.00 79.75 137 ARG A CA 1
ATOM 1020 C C . ARG A 1 137 ? 6.033 9.698 -7.930 1.00 79.75 137 ARG A C 1
ATOM 1022 O O . ARG A 1 137 ? 6.762 9.941 -8.880 1.00 79.75 137 ARG A O 1
ATOM 1029 N N . THR A 1 138 ? 5.009 10.464 -7.568 1.00 81.81 138 THR A N 1
ATOM 1030 C CA . THR A 1 138 ? 4.676 11.722 -8.246 1.00 81.81 138 THR A CA 1
ATOM 1031 C C . THR A 1 138 ? 5.752 12.769 -7.960 1.00 81.81 138 THR A C 1
ATOM 1033 O O . THR A 1 138 ? 6.312 13.321 -8.896 1.00 81.81 138 THR A O 1
ATOM 1036 N N . VAL A 1 139 ? 6.135 12.935 -6.689 1.00 79.06 139 VAL A N 1
ATOM 1037 C CA . VAL A 1 139 ? 7.213 13.844 -6.260 1.00 79.06 139 VAL A CA 1
ATOM 1038 C C . VAL A 1 139 ? 8.551 13.475 -6.909 1.00 79.06 139 VAL A C 1
ATOM 1040 O O . VAL A 1 139 ? 9.236 14.332 -7.453 1.00 79.06 139 VAL A O 1
ATOM 1043 N N . LEU A 1 140 ? 8.917 12.190 -6.922 1.00 78.38 140 LEU A N 1
ATOM 1044 C CA . LEU A 1 140 ? 10.153 11.725 -7.564 1.00 78.38 140 LEU A CA 1
ATOM 1045 C C . LEU A 1 140 ? 10.157 11.979 -9.080 1.00 78.38 140 LEU A C 1
ATOM 1047 O O . LEU A 1 140 ? 11.186 12.364 -9.631 1.00 78.38 140 LEU A O 1
ATOM 1051 N N . ALA A 1 141 ? 9.009 11.810 -9.744 1.00 80.50 141 ALA A N 1
ATOM 1052 C CA . ALA A 1 141 ? 8.866 12.133 -11.160 1.00 80.50 141 ALA A CA 1
ATOM 1053 C C . ALA A 1 141 ? 9.022 13.642 -11.428 1.00 80.50 141 ALA A C 1
ATOM 1055 O O . ALA A 1 141 ? 9.687 14.011 -12.393 1.00 80.50 141 ALA A O 1
ATOM 1056 N N . GLU A 1 142 ? 8.468 14.505 -10.569 1.00 80.75 142 GLU A N 1
ATOM 1057 C CA . GLU A 1 142 ? 8.624 15.968 -10.653 1.00 80.75 142 GLU A CA 1
ATOM 1058 C C . GLU A 1 142 ? 10.076 16.417 -10.441 1.00 80.75 142 GLU A C 1
ATOM 1060 O O . GLU A 1 142 ? 10.548 17.326 -11.118 1.00 80.75 142 GLU A O 1
ATOM 1065 N N . LEU A 1 143 ? 10.815 15.737 -9.561 1.00 79.19 143 LEU A N 1
ATOM 1066 C CA . LEU A 1 143 ? 12.241 15.982 -9.323 1.00 79.19 143 LEU A CA 1
ATOM 1067 C C . LEU A 1 143 ? 13.152 15.427 -10.436 1.00 79.19 143 LEU A C 1
ATOM 1069 O O . LEU A 1 143 ? 14.373 15.524 -10.334 1.00 79.19 143 LEU A O 1
ATOM 1073 N N . GLY A 1 144 ? 12.594 14.801 -11.479 1.00 75.62 144 GLY A N 1
ATOM 1074 C CA . GLY A 1 144 ? 13.363 14.153 -12.547 1.00 75.62 144 GLY A CA 1
ATOM 1075 C C . GLY A 1 144 ? 14.107 12.887 -12.099 1.00 75.62 144 GLY A C 1
ATOM 1076 O O . GLY A 1 144 ? 14.796 12.254 -12.901 1.00 75.62 144 GLY A O 1
ATOM 1077 N N . VAL A 1 145 ? 13.936 12.469 -10.842 1.00 67.44 145 VAL A N 1
ATOM 1078 C CA . VAL A 1 145 ? 14.500 11.240 -10.282 1.00 67.44 145 VAL A CA 1
ATOM 1079 C C . VAL A 1 145 ? 13.553 10.097 -10.627 1.00 67.44 145 VAL A C 1
ATOM 1081 O O . VAL A 1 145 ? 12.750 9.633 -9.819 1.00 67.44 145 VAL A O 1
ATOM 1084 N N . THR A 1 146 ? 13.629 9.620 -11.867 1.00 58.25 146 THR A N 1
ATOM 1085 C CA . THR A 1 146 ? 12.996 8.342 -12.196 1.00 58.25 146 THR A CA 1
ATOM 1086 C C . THR A 1 146 ? 13.830 7.245 -11.541 1.00 58.25 146 THR A C 1
ATOM 1088 O O . THR A 1 146 ? 14.892 6.896 -12.055 1.00 58.25 146 THR A O 1
ATOM 1091 N N . GLU A 1 147 ? 13.379 6.711 -10.396 1.00 58.19 147 GLU A N 1
ATOM 1092 C CA . GLU A 1 147 ? 13.926 5.459 -9.857 1.00 58.19 147 GLU A CA 1
ATOM 1093 C C . GLU A 1 147 ? 13.897 4.435 -10.997 1.00 58.19 147 GLU A C 1
ATOM 1095 O O . GLU A 1 147 ? 12.826 4.057 -11.487 1.00 58.19 147 GLU A O 1
ATOM 1100 N N . ARG A 1 148 ? 15.082 4.034 -11.471 1.00 58.44 148 ARG A N 1
ATOM 1101 C CA . ARG A 1 148 ? 15.204 2.998 -12.491 1.00 58.44 148 ARG A CA 1
ATOM 1102 C C . ARG A 1 148 ? 14.444 1.768 -11.981 1.00 58.44 148 ARG A C 1
ATOM 1104 O O . ARG A 1 148 ? 14.717 1.318 -10.867 1.00 58.44 148 ARG A O 1
ATOM 1111 N N . PRO A 1 149 ? 13.455 1.246 -12.728 1.00 63.12 149 PRO A N 1
ATOM 1112 C CA . PRO A 1 149 ? 12.650 0.137 -12.242 1.00 63.12 149 PRO A CA 1
ATOM 1113 C C . PRO A 1 149 ? 13.573 -1.044 -11.946 1.00 63.12 149 PRO A C 1
ATOM 1115 O O . PRO A 1 149 ? 14.341 -1.439 -12.818 1.00 63.12 149 PRO A O 1
ATOM 1118 N N . LEU A 1 150 ? 13.509 -1.599 -10.731 1.00 69.19 150 LEU A N 1
ATOM 1119 C CA . LEU A 1 150 ? 14.269 -2.805 -10.396 1.00 69.19 150 LEU A CA 1
ATOM 1120 C C . LEU A 1 150 ? 13.930 -3.929 -11.383 1.00 69.19 150 LEU A C 1
ATOM 1122 O O . LEU A 1 150 ? 12.788 -4.034 -11.848 1.00 69.19 150 LEU A O 1
ATOM 1126 N N . ALA A 1 151 ? 14.908 -4.798 -11.646 1.00 75.62 151 ALA A N 1
ATOM 1127 C CA . ALA A 1 151 ? 14.741 -5.976 -12.485 1.00 75.62 151 ALA A CA 1
ATOM 1128 C C . ALA A 1 151 ? 13.477 -6.779 -12.119 1.00 75.62 151 ALA A C 1
ATOM 1130 O O . ALA A 1 151 ? 13.320 -7.304 -11.014 1.00 75.62 151 ALA A O 1
ATOM 1131 N N . ARG A 1 152 ? 12.546 -6.881 -13.075 1.00 80.12 152 ARG A N 1
ATOM 1132 C CA . ARG A 1 152 ? 11.280 -7.609 -12.914 1.00 80.12 152 ARG A CA 1
ATOM 1133 C C . ARG A 1 152 ? 11.428 -9.064 -13.348 1.00 80.12 152 ARG A C 1
ATOM 1135 O O . ARG A 1 152 ? 11.495 -9.359 -14.538 1.00 80.12 152 ARG A O 1
ATOM 1142 N N . PHE A 1 153 ? 11.389 -9.987 -12.392 1.00 83.06 153 PHE A N 1
ATOM 1143 C CA . PHE A 1 153 ? 11.375 -11.425 -12.669 1.00 83.06 153 PHE A CA 1
ATOM 1144 C C . PHE A 1 153 ? 9.941 -11.958 -12.798 1.00 83.06 153 PHE A C 1
ATOM 1146 O O . PHE A 1 153 ? 9.052 -11.593 -12.030 1.00 83.06 153 PHE A O 1
ATOM 1153 N N . ARG A 1 154 ? 9.697 -12.845 -13.771 1.00 85.44 154 ARG A N 1
ATOM 1154 C CA . ARG A 1 154 ? 8.378 -13.473 -13.984 1.00 85.44 154 ARG A CA 1
ATOM 1155 C C . ARG A 1 154 ? 8.047 -14.446 -12.843 1.00 85.44 154 ARG A C 1
ATOM 1157 O O . ARG A 1 154 ? 8.917 -15.205 -12.425 1.00 85.44 154 ARG A O 1
ATOM 1164 N N . LEU A 1 155 ? 6.778 -14.511 -12.425 1.00 78.50 155 LEU A N 1
ATOM 1165 C CA . LEU A 1 155 ? 6.284 -15.461 -11.404 1.00 78.50 155 LEU A CA 1
ATOM 1166 C C . LEU A 1 155 ? 6.635 -16.924 -11.721 1.00 78.50 155 LEU A C 1
ATOM 1168 O O . LEU A 1 155 ? 7.050 -17.672 -10.844 1.00 78.50 155 LEU A O 1
ATOM 1172 N N . VAL A 1 156 ? 6.553 -17.316 -12.995 1.00 86.00 156 VAL A N 1
ATOM 1173 C CA . VAL A 1 156 ? 6.930 -18.666 -13.457 1.00 86.00 156 VAL A CA 1
ATOM 1174 C C . VAL A 1 156 ? 8.386 -19.001 -13.110 1.00 86.00 156 VAL A C 1
ATOM 1176 O O . VAL A 1 156 ? 8.711 -20.148 -12.813 1.00 86.00 156 VAL A O 1
ATOM 1179 N N . ARG A 1 157 ? 9.271 -18.000 -13.113 1.00 87.56 157 ARG A N 1
ATOM 1180 C CA . ARG A 1 157 ? 10.683 -18.184 -12.782 1.00 87.56 157 ARG A CA 1
ATOM 1181 C C . ARG A 1 157 ? 10.892 -18.367 -11.282 1.00 87.56 157 ARG A C 1
ATOM 1183 O O . ARG A 1 157 ? 11.645 -19.252 -10.902 1.00 87.56 157 ARG A O 1
ATOM 1190 N N . TRP A 1 158 ? 10.166 -17.614 -10.456 1.00 86.00 158 TRP A N 1
ATOM 1191 C CA . TRP A 1 158 ? 10.137 -17.823 -9.004 1.00 86.00 158 TRP A CA 1
ATOM 1192 C C . TRP A 1 158 ? 9.699 -19.243 -8.636 1.00 86.00 158 TRP A C 1
ATOM 1194 O O . TRP A 1 158 ? 10.291 -19.847 -7.752 1.00 86.00 158 TRP A O 1
ATOM 1204 N N . ALA A 1 159 ? 8.714 -19.793 -9.350 1.00 84.88 159 ALA A N 1
ATOM 1205 C CA . ALA A 1 159 ? 8.236 -21.152 -9.111 1.00 84.88 159 ALA A CA 1
ATOM 1206 C C . ALA A 1 159 ? 9.246 -22.235 -9.532 1.00 84.88 159 ALA A C 1
ATOM 1208 O O . ALA A 1 159 ? 9.371 -23.253 -8.860 1.00 84.88 159 ALA A O 1
ATOM 1209 N N . ARG A 1 160 ? 9.956 -22.037 -10.650 1.00 85.06 160 ARG A N 1
ATOM 1210 C CA . ARG A 1 160 ? 10.829 -23.070 -11.234 1.00 85.06 160 ARG A CA 1
ATOM 1211 C C . AR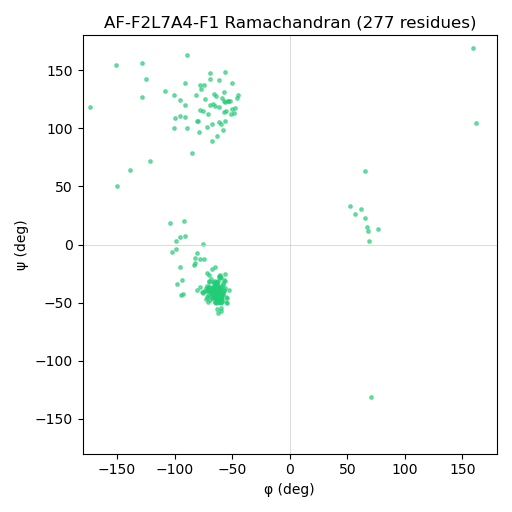G A 1 160 ? 12.290 -22.991 -10.779 1.00 85.06 160 ARG A C 1
ATOM 1213 O O . ARG A 1 160 ? 12.947 -24.020 -10.714 1.00 85.06 160 ARG A O 1
ATOM 1220 N N . PHE A 1 161 ? 12.778 -21.790 -10.475 1.00 85.38 161 PHE A N 1
ATOM 1221 C CA . PHE A 1 161 ? 14.176 -21.481 -10.150 1.00 85.38 161 PHE A CA 1
ATOM 1222 C C . PHE A 1 161 ? 14.249 -20.487 -8.979 1.00 85.38 161 PHE A C 1
ATOM 1224 O O . PHE A 1 161 ? 14.655 -19.332 -9.157 1.00 85.38 161 PHE A O 1
ATOM 1231 N N . PRO A 1 162 ? 13.777 -20.871 -7.779 1.00 84.00 162 PRO A N 1
ATOM 1232 C CA . PRO A 1 162 ? 13.621 -19.938 -6.666 1.00 84.00 162 PRO A CA 1
ATOM 1233 C C . PRO A 1 162 ? 14.963 -19.402 -6.157 1.00 84.00 162 PRO A C 1
ATOM 1235 O O . PRO A 1 162 ? 15.073 -18.211 -5.871 1.00 84.00 162 PRO A O 1
ATOM 1238 N N . ARG A 1 163 ? 16.000 -20.249 -6.084 1.00 82.62 163 ARG A N 1
ATOM 1239 C CA . ARG A 1 163 ? 17.317 -19.864 -5.551 1.00 82.62 163 ARG A CA 1
ATOM 1240 C C . ARG A 1 163 ? 18.065 -18.936 -6.504 1.00 82.62 163 ARG A C 1
ATOM 1242 O O . ARG A 1 163 ? 18.557 -17.899 -6.071 1.00 82.62 163 ARG A O 1
ATOM 1249 N N . GLU A 1 164 ? 18.086 -19.250 -7.799 1.00 82.69 164 GLU A N 1
ATOM 1250 C CA . GLU A 1 164 ? 18.747 -18.410 -8.805 1.00 82.69 164 GLU A CA 1
ATOM 1251 C C . GLU A 1 164 ? 17.995 -17.092 -9.025 1.00 82.69 164 GLU A C 1
ATOM 1253 O O . GLU A 1 164 ? 18.599 -16.059 -9.311 1.00 82.69 164 GLU A O 1
ATOM 1258 N N . THR A 1 165 ? 16.665 -17.106 -8.895 1.00 85.00 165 THR A N 1
ATOM 1259 C CA . THR A 1 165 ? 15.859 -15.880 -8.973 1.00 85.00 165 THR A CA 1
ATOM 1260 C C . THR A 1 165 ? 16.073 -14.993 -7.759 1.00 85.00 165 THR A C 1
ATOM 1262 O O . THR A 1 165 ? 16.195 -13.785 -7.932 1.00 85.00 165 THR A O 1
ATOM 1265 N N . PHE A 1 166 ? 16.185 -15.570 -6.561 1.00 84.81 166 PHE A N 1
ATOM 1266 C CA . PHE A 1 166 ? 16.490 -14.808 -5.356 1.00 84.81 166 PHE A CA 1
ATOM 1267 C C . PHE A 1 166 ? 17.892 -14.189 -5.405 1.00 84.81 166 PHE A C 1
ATOM 1269 O O . PHE A 1 166 ? 18.028 -13.003 -5.124 1.00 84.81 166 PHE A O 1
ATOM 1276 N N . ALA A 1 167 ? 18.910 -14.948 -5.826 1.00 81.94 167 ALA A N 1
ATOM 1277 C CA . ALA A 1 167 ? 20.271 -14.435 -5.981 1.00 81.94 167 ALA A CA 1
ATOM 1278 C C . ALA A 1 167 ? 20.326 -13.269 -6.983 1.00 81.94 167 ALA A C 1
ATOM 1280 O O . ALA A 1 167 ? 20.789 -12.187 -6.638 1.00 81.94 167 ALA A O 1
ATOM 1281 N N . ALA A 1 168 ? 19.751 -13.445 -8.179 1.00 83.88 168 ALA A N 1
ATOM 1282 C CA . ALA A 1 168 ? 19.689 -12.388 -9.189 1.00 83.88 168 ALA A CA 1
ATOM 1283 C C . ALA A 1 168 ? 18.887 -11.167 -8.724 1.00 83.88 168 ALA A C 1
ATOM 1285 O O . ALA A 1 168 ? 19.273 -10.031 -8.979 1.00 83.88 168 ALA A O 1
ATOM 1286 N N . TRP A 1 169 ? 17.783 -11.378 -8.011 1.00 85.88 169 TRP A N 1
ATOM 1287 C CA . TRP A 1 169 ? 17.013 -10.283 -7.433 1.00 85.88 169 TRP A CA 1
ATOM 1288 C C . TRP A 1 169 ? 17.805 -9.523 -6.364 1.00 85.88 169 TRP A C 1
ATOM 1290 O O . TRP A 1 169 ? 17.826 -8.296 -6.398 1.00 85.88 169 TRP A O 1
ATOM 1300 N N . SER A 1 170 ? 18.505 -10.228 -5.473 1.00 80.44 170 SER A N 1
ATOM 1301 C CA . SER A 1 170 ? 19.366 -9.616 -4.455 1.00 80.44 170 SER A CA 1
ATOM 1302 C C . SER A 1 170 ? 20.475 -8.781 -5.096 1.00 80.44 170 SER A C 1
ATOM 1304 O O . SER A 1 170 ? 20.681 -7.633 -4.713 1.00 80.44 170 SER A O 1
ATOM 1306 N N . THR A 1 171 ? 21.135 -9.311 -6.128 1.00 79.94 171 THR A N 1
ATOM 1307 C CA . THR A 1 171 ? 22.159 -8.590 -6.894 1.00 79.94 171 THR A CA 1
ATOM 1308 C C . THR A 1 171 ? 21.584 -7.371 -7.616 1.00 79.94 171 THR A C 1
ATOM 1310 O O . THR A 1 171 ? 22.216 -6.318 -7.629 1.00 79.94 171 THR A O 1
ATOM 1313 N N . ALA A 1 172 ? 20.371 -7.473 -8.172 1.00 80.00 172 ALA A N 1
ATOM 1314 C CA . ALA A 1 172 ? 19.690 -6.341 -8.797 1.00 80.00 172 ALA A CA 1
ATOM 1315 C C . ALA A 1 172 ? 19.363 -5.222 -7.801 1.00 80.00 172 ALA A C 1
ATOM 1317 O O . ALA A 1 172 ? 19.435 -4.051 -8.163 1.00 80.00 172 ALA A O 1
ATOM 1318 N N . VAL A 1 173 ? 19.011 -5.577 -6.561 1.00 78.12 173 VAL A N 1
ATOM 1319 C CA . VAL A 1 173 ? 18.780 -4.616 -5.472 1.00 78.12 173 VAL A CA 1
ATOM 1320 C C . VAL A 1 173 ? 20.089 -3.938 -5.068 1.00 78.12 173 VAL A C 1
ATOM 1322 O O . VAL A 1 173 ? 20.116 -2.718 -4.952 1.00 78.12 173 VAL A O 1
ATOM 1325 N N . GLU A 1 174 ? 21.164 -4.708 -4.894 1.00 77.56 174 GLU A N 1
ATOM 1326 C CA . GLU A 1 174 ? 22.483 -4.202 -4.488 1.00 77.56 174 GLU A CA 1
ATOM 1327 C C . GLU A 1 174 ? 23.098 -3.257 -5.531 1.00 77.56 174 GLU A C 1
ATOM 1329 O O . GLU A 1 174 ? 23.591 -2.186 -5.187 1.00 77.56 174 GLU A O 1
ATOM 1334 N N . HIS A 1 175 ? 23.023 -3.623 -6.812 1.00 72.44 175 HIS A N 1
ATOM 1335 C CA . HIS A 1 175 ? 23.677 -2.902 -7.909 1.00 72.44 175 HIS A CA 1
ATOM 1336 C C . HIS A 1 175 ? 22.728 -1.960 -8.673 1.00 72.44 175 HIS A C 1
ATOM 1338 O O . HIS A 1 175 ? 23.116 -1.366 -9.678 1.00 72.44 175 HIS A O 1
ATOM 1344 N N . GLY A 1 176 ? 21.467 -1.835 -8.240 1.00 72.56 176 GLY A N 1
ATOM 1345 C CA . GLY A 1 176 ? 20.464 -0.989 -8.898 1.00 72.56 176 GLY A C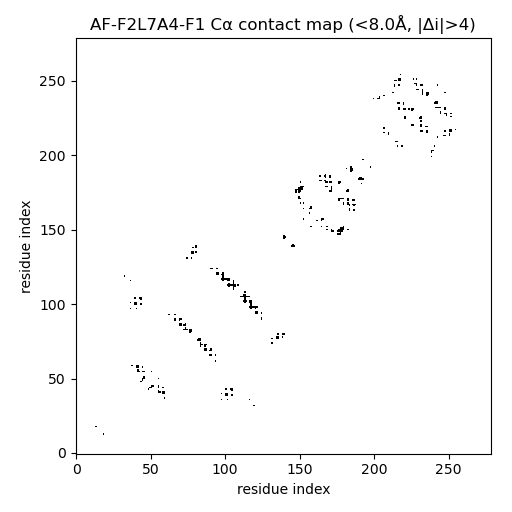A 1
ATOM 1346 C C . GLY A 1 176 ? 20.140 -1.403 -10.340 1.00 72.56 176 GLY A C 1
ATOM 1347 O O . GLY A 1 176 ? 19.828 -0.552 -11.178 1.00 72.56 176 GLY A O 1
ATOM 1348 N N . LEU A 1 177 ? 20.231 -2.699 -10.657 1.00 75.31 177 LEU A N 1
ATOM 1349 C CA . LEU A 1 177 ? 20.058 -3.211 -12.018 1.00 75.31 177 LEU A CA 1
ATOM 1350 C C . LEU A 1 177 ? 18.576 -3.268 -12.405 1.00 75.31 177 LEU A C 1
ATOM 1352 O O . LEU A 1 177 ? 17.725 -3.784 -11.675 1.00 75.31 177 LEU A O 1
ATOM 1356 N N . SER A 1 178 ? 18.272 -2.774 -13.605 1.00 77.06 178 SER A N 1
ATOM 1357 C CA . SER A 1 178 ? 16.911 -2.757 -14.162 1.00 77.06 178 SER A CA 1
ATOM 1358 C C . SER A 1 178 ? 16.611 -3.946 -15.073 1.00 77.06 178 SER A C 1
ATOM 1360 O O . SER A 1 178 ? 15.447 -4.270 -15.317 1.00 77.06 178 SER A O 1
ATOM 1362 N N . SER A 1 179 ? 17.657 -4.605 -15.573 1.00 74.75 179 SER A N 1
ATOM 1363 C CA . SER A 1 179 ? 17.573 -5.751 -16.475 1.00 74.75 179 SER A CA 1
ATOM 1364 C C . SER A 1 179 ? 17.664 -7.062 -15.683 1.00 74.75 179 SER A C 1
ATOM 1366 O O . SER A 1 179 ? 18.641 -7.285 -14.964 1.00 74.75 179 SER A O 1
ATOM 1368 N N . PRO A 1 180 ? 16.674 -7.965 -15.809 1.00 78.31 180 PRO A N 1
ATOM 1369 C CA . PRO A 1 180 ? 16.745 -9.305 -15.232 1.00 78.31 180 PRO A CA 1
ATOM 1370 C C . PRO A 1 180 ? 17.898 -10.149 -15.778 1.00 78.31 180 PRO A C 1
ATOM 1372 O O . PRO A 1 180 ? 18.362 -11.038 -15.071 1.00 78.31 180 PRO A O 1
ATOM 1375 N N . ILE A 1 181 ? 18.328 -9.899 -17.020 1.00 76.38 181 ILE A N 1
ATOM 1376 C CA . ILE A 1 181 ? 19.427 -10.626 -17.667 1.00 76.38 181 ILE A CA 1
ATOM 1377 C C . ILE A 1 181 ? 20.754 -10.194 -17.050 1.00 76.38 181 ILE A C 1
ATOM 1379 O O . ILE A 1 181 ? 21.519 -11.048 -16.623 1.00 76.38 181 ILE A O 1
ATOM 1383 N N . ASP A 1 182 ? 20.975 -8.892 -16.898 1.00 72.00 182 ASP A N 1
ATOM 1384 C CA . ASP A 1 182 ? 22.207 -8.347 -16.319 1.00 72.00 182 ASP A CA 1
ATOM 1385 C C . ASP A 1 182 ? 22.330 -8.785 -14.858 1.00 72.00 182 ASP A C 1
ATOM 1387 O O . ASP A 1 182 ? 23.367 -9.274 -14.422 1.00 72.00 182 ASP A O 1
ATOM 1391 N N . ALA A 1 183 ? 21.223 -8.715 -14.114 1.00 78.69 183 ALA A N 1
ATOM 1392 C CA . ALA A 1 183 ? 21.145 -9.214 -12.748 1.00 78.69 183 ALA A CA 1
ATOM 1393 C C . ALA A 1 183 ? 21.477 -10.709 -12.642 1.00 78.69 183 ALA A C 1
ATOM 1395 O O . ALA A 1 183 ? 22.073 -11.150 -11.661 1.00 78.69 183 ALA A O 1
ATOM 1396 N N . LEU A 1 184 ? 21.098 -11.493 -13.653 1.00 79.88 184 LEU A N 1
ATOM 1397 C CA . LEU A 1 184 ? 21.415 -12.912 -13.725 1.00 79.88 184 LEU A CA 1
ATOM 1398 C C . LEU A 1 184 ? 22.860 -13.188 -14.101 1.00 79.88 184 LEU A C 1
ATOM 1400 O O . LEU A 1 184 ? 23.458 -14.077 -13.504 1.00 79.88 184 LEU A O 1
ATOM 1404 N N . ALA A 1 185 ? 23.406 -12.444 -15.057 1.00 73.56 185 ALA A N 1
ATOM 1405 C CA . ALA A 1 185 ? 24.797 -12.549 -15.467 1.00 73.56 185 ALA A CA 1
ATOM 1406 C C . ALA A 1 185 ? 25.724 -12.245 -14.282 1.00 73.56 185 ALA A C 1
ATOM 1408 O O . ALA A 1 185 ? 26.561 -13.071 -13.915 1.00 73.56 185 ALA A O 1
ATOM 1409 N N . VAL A 1 186 ? 25.471 -11.129 -13.588 1.00 70.56 186 VAL A N 1
ATOM 1410 C CA . VAL A 1 186 ? 26.239 -10.723 -12.404 1.00 70.56 186 VAL A CA 1
ATOM 1411 C C . VAL A 1 186 ? 26.081 -11.741 -11.267 1.00 70.56 186 VAL A C 1
ATOM 1413 O O . VAL A 1 186 ? 27.079 -12.159 -10.681 1.00 70.56 186 VAL A O 1
ATOM 1416 N N . ALA A 1 187 ? 24.862 -12.216 -10.980 1.00 76.88 187 ALA A N 1
ATOM 1417 C CA . ALA A 1 187 ? 24.642 -13.213 -9.926 1.00 76.88 187 ALA A CA 1
ATOM 1418 C C . ALA A 1 187 ? 25.260 -14.585 -10.243 1.00 76.88 187 ALA A C 1
ATOM 1420 O O . ALA A 1 187 ? 25.704 -15.285 -9.333 1.00 76.88 187 ALA A O 1
ATOM 1421 N N . ALA A 1 188 ? 25.310 -14.970 -11.519 1.00 74.88 188 ALA A N 1
ATOM 1422 C CA . ALA A 1 188 ? 25.945 -16.205 -11.965 1.00 74.88 188 ALA A CA 1
ATOM 1423 C C . ALA A 1 188 ? 27.476 -16.086 -12.081 1.00 74.88 188 ALA A C 1
ATOM 1425 O O . ALA A 1 188 ? 28.133 -17.101 -12.298 1.00 74.88 188 ALA A O 1
ATOM 1426 N N . ARG A 1 189 ? 28.045 -14.877 -11.921 1.00 63.88 189 ARG A N 1
ATOM 1427 C CA . ARG A 1 189 ? 29.460 -14.563 -12.204 1.00 63.88 189 ARG A CA 1
ATOM 1428 C C . ARG A 1 189 ? 29.883 -14.996 -13.612 1.00 63.88 189 ARG A C 1
ATOM 1430 O O . ARG A 1 189 ? 31.011 -15.432 -13.823 1.00 63.88 189 ARG A O 1
ATOM 1437 N N . ILE A 1 190 ? 28.949 -14.916 -14.551 1.00 58.84 190 ILE A N 1
ATOM 1438 C CA . ILE A 1 190 ? 29.178 -15.170 -15.969 1.00 58.84 190 ILE A CA 1
ATOM 1439 C C . ILE A 1 190 ? 29.295 -13.788 -16.608 1.00 58.84 190 ILE A C 1
ATOM 1441 O O . ILE A 1 190 ? 28.435 -12.939 -16.360 1.00 58.84 190 ILE A O 1
ATOM 1445 N N . GLU A 1 191 ? 30.356 -13.552 -17.384 1.00 52.59 191 GLU A N 1
ATOM 1446 C CA . GLU A 1 191 ? 30.476 -12.356 -18.229 1.00 52.59 191 GLU A CA 1
ATOM 1447 C C . GLU A 1 191 ? 29.135 -12.171 -18.967 1.00 52.59 191 GLU A C 1
ATOM 1449 O O . GLU A 1 191 ? 28.648 -13.149 -19.548 1.00 52.59 191 GLU A O 1
ATOM 1454 N N . PRO A 1 192 ? 28.469 -11.003 -18.895 1.00 51.97 192 PRO A N 1
ATOM 1455 C CA . PRO A 1 192 ? 27.214 -10.815 -19.604 1.00 51.97 192 PRO A CA 1
ATOM 1456 C C . PRO A 1 192 ? 27.453 -11.133 -21.079 1.00 51.97 192 PRO A C 1
ATOM 1458 O O . PRO A 1 192 ? 28.241 -10.458 -21.734 1.00 51.97 192 PRO A O 1
ATOM 1461 N N . LEU A 1 193 ? 26.807 -12.188 -21.583 1.00 56.16 193 LEU A N 1
ATOM 1462 C CA . LEU A 1 193 ? 26.751 -12.437 -23.018 1.00 56.16 193 LEU A CA 1
ATOM 1463 C C . LEU A 1 193 ? 26.160 -11.180 -23.645 1.00 56.16 193 LEU A C 1
ATOM 1465 O O . LEU A 1 193 ? 25.074 -10.753 -23.236 1.00 56.16 193 LEU A O 1
ATOM 1469 N N . ASP A 1 194 ? 26.904 -10.579 -24.569 1.00 63.25 194 ASP A N 1
ATOM 1470 C CA . ASP A 1 194 ? 26.524 -9.327 -25.199 1.00 63.25 194 ASP A CA 1
ATOM 1471 C C . ASP A 1 194 ? 25.110 -9.479 -25.775 1.00 63.25 194 ASP A C 1
ATOM 1473 O O . ASP A 1 194 ? 24.811 -10.415 -26.528 1.00 63.25 194 ASP A O 1
ATOM 1477 N N . ALA A 1 195 ? 24.200 -8.600 -25.350 1.00 59.72 195 ALA A N 1
ATOM 1478 C CA . ALA A 1 195 ? 22.814 -8.636 -25.796 1.00 59.72 195 ALA A CA 1
ATOM 1479 C C . ALA A 1 195 ? 22.738 -8.544 -27.328 1.00 59.72 195 ALA A C 1
ATOM 1481 O O . ALA A 1 195 ? 21.855 -9.162 -27.934 1.00 59.72 195 ALA A O 1
ATOM 1482 N N . ASP A 1 196 ? 23.704 -7.851 -27.936 1.00 62.94 196 ASP A N 1
ATOM 1483 C CA . ASP A 1 196 ? 23.837 -7.717 -29.379 1.00 62.94 196 ASP A CA 1
ATOM 1484 C C . ASP A 1 196 ? 24.270 -9.037 -30.035 1.00 62.94 196 ASP A C 1
ATOM 1486 O O . ASP A 1 196 ? 23.732 -9.408 -31.080 1.00 62.94 196 ASP A O 1
ATOM 1490 N N . GLU A 1 197 ? 25.143 -9.819 -29.394 1.00 66.06 197 GLU A N 1
ATOM 1491 C CA . GLU A 1 197 ? 25.576 -11.136 -29.879 1.00 66.06 197 GLU A CA 1
ATOM 1492 C C . GLU A 1 197 ? 24.429 -12.161 -29.837 1.00 66.06 197 GLU A C 1
ATOM 1494 O O . GLU A 1 197 ? 24.211 -12.914 -30.791 1.00 66.06 197 GLU A O 1
ATOM 1499 N N . ILE A 1 198 ? 23.617 -12.147 -28.773 1.00 68.25 198 ILE A N 1
ATOM 1500 C CA . ILE A 1 198 ? 22.429 -13.010 -28.671 1.00 68.25 198 ILE A CA 1
ATOM 1501 C C . ILE A 1 198 ? 21.378 -12.606 -29.711 1.00 68.25 198 ILE A C 1
ATOM 1503 O O . ILE A 1 198 ? 20.796 -13.474 -30.371 1.00 68.25 198 ILE A O 1
ATOM 1507 N N . ALA A 1 199 ? 21.112 -11.306 -29.860 1.00 68.00 199 ALA A N 1
ATOM 1508 C CA . ALA A 1 199 ? 20.160 -10.803 -30.844 1.00 68.00 199 ALA A CA 1
ATOM 1509 C C . ALA A 1 199 ? 20.590 -11.173 -32.271 1.00 68.00 199 ALA A C 1
ATOM 1511 O O . ALA A 1 199 ? 19.765 -11.657 -33.053 1.00 68.00 199 ALA A O 1
ATOM 1512 N N . HIS A 1 200 ? 21.884 -11.039 -32.575 1.00 70.62 200 HIS A N 1
ATOM 1513 C CA . HIS A 1 200 ? 22.480 -11.448 -33.846 1.00 70.62 200 HIS A CA 1
ATOM 1514 C C . HIS A 1 200 ? 22.322 -12.955 -34.089 1.00 70.62 200 HIS A C 1
ATOM 1516 O O . HIS A 1 200 ? 21.842 -13.365 -35.151 1.00 70.62 200 HIS A O 1
ATOM 1522 N N . ALA A 1 201 ? 22.617 -13.796 -33.093 1.00 71.88 201 ALA A N 1
ATOM 1523 C CA . ALA A 1 201 ? 22.483 -15.249 -33.205 1.00 71.88 201 ALA A CA 1
ATOM 1524 C C . ALA A 1 201 ? 21.025 -15.699 -33.420 1.00 71.88 201 ALA A C 1
ATOM 1526 O O . ALA A 1 201 ? 20.745 -16.582 -34.240 1.00 71.88 201 ALA A O 1
ATOM 1527 N N . VAL A 1 202 ? 20.073 -15.083 -32.709 1.00 75.00 202 VAL A N 1
ATOM 1528 C CA . VAL A 1 202 ? 18.638 -15.365 -32.862 1.00 75.00 202 VAL A CA 1
ATOM 1529 C C . VAL A 1 202 ? 18.143 -14.937 -34.241 1.00 75.00 202 VAL A C 1
ATOM 1531 O O . VAL A 1 202 ? 17.444 -15.710 -34.900 1.00 75.00 202 VAL A O 1
ATOM 1534 N N . GLU A 1 203 ? 18.504 -13.741 -34.705 1.00 77.62 203 GLU A N 1
ATOM 1535 C CA . GLU A 1 203 ? 18.039 -13.255 -36.003 1.00 77.62 203 GLU A CA 1
ATOM 1536 C C . GLU A 1 203 ? 18.693 -14.021 -37.161 1.00 77.62 203 GLU A C 1
ATOM 1538 O O . GLU A 1 203 ? 17.992 -14.398 -38.098 1.00 77.62 203 GLU A O 1
ATOM 1543 N N . SER A 1 204 ? 19.970 -14.396 -37.056 1.00 76.56 204 SER A N 1
ATOM 1544 C CA . SER A 1 204 ? 20.636 -15.291 -38.016 1.00 76.56 204 SER A CA 1
ATOM 1545 C C . SER A 1 204 ? 19.917 -16.642 -38.126 1.00 76.56 204 SER A C 1
ATOM 1547 O O . SER A 1 204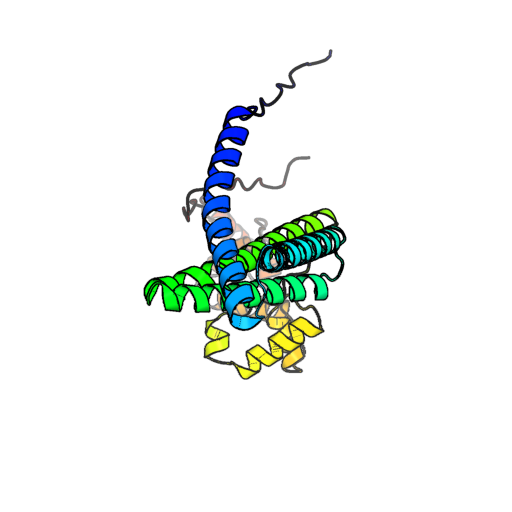 ? 19.660 -17.142 -39.224 1.00 76.56 204 SER A O 1
ATOM 1549 N N . ARG A 1 205 ? 19.477 -17.215 -36.996 1.00 77.38 205 ARG A N 1
ATOM 1550 C CA . ARG A 1 205 ? 18.667 -18.444 -36.990 1.00 77.38 205 ARG A CA 1
ATOM 1551 C C . ARG A 1 205 ? 17.292 -18.242 -37.636 1.00 77.38 205 ARG A C 1
ATOM 1553 O O . ARG A 1 205 ? 16.832 -19.115 -38.375 1.00 77.38 205 ARG A O 1
ATOM 1560 N N . ASN A 1 206 ? 16.639 -17.108 -37.383 1.00 78.38 206 ASN A N 1
ATOM 1561 C CA . ASN A 1 206 ? 15.354 -16.768 -38.000 1.00 78.38 206 ASN A CA 1
ATOM 1562 C C . ASN A 1 206 ? 15.483 -16.605 -39.522 1.00 78.38 206 ASN A C 1
ATOM 1564 O O . ASN A 1 206 ? 14.631 -17.093 -40.262 1.00 78.38 206 ASN A O 1
ATOM 1568 N N . LEU A 1 207 ? 16.554 -15.963 -40.000 1.00 82.94 207 LEU A N 1
ATOM 1569 C CA . LEU A 1 207 ? 16.843 -15.789 -41.426 1.00 82.94 207 LEU A CA 1
ATOM 1570 C C . LEU A 1 207 ? 17.153 -17.122 -42.118 1.00 82.94 207 LEU A C 1
ATOM 1572 O O . LEU A 1 207 ? 16.702 -17.342 -43.248 1.00 82.94 207 LEU A O 1
ATOM 1576 N N . ALA A 1 208 ? 17.854 -18.034 -41.443 1.00 81.31 208 ALA A N 1
ATOM 1577 C CA . ALA A 1 208 ? 18.115 -19.381 -41.946 1.00 81.31 208 ALA A CA 1
ATOM 1578 C C . ALA A 1 208 ? 16.829 -20.213 -42.098 1.00 81.31 208 ALA A C 1
ATOM 1580 O O . ALA A 1 208 ? 16.714 -20.997 -43.038 1.00 81.31 208 ALA A O 1
ATOM 1581 N N . ALA A 1 209 ? 15.841 -20.005 -41.221 1.00 81.00 209 ALA A N 1
ATOM 1582 C CA . ALA A 1 209 ? 14.545 -20.681 -41.280 1.00 81.00 209 ALA A CA 1
ATOM 1583 C C . ALA A 1 209 ? 13.622 -20.162 -42.401 1.00 81.00 209 ALA A C 1
ATOM 1585 O O . ALA A 1 209 ? 12.602 -20.787 -42.700 1.00 81.00 209 ALA A O 1
ATOM 1586 N N . LEU A 1 210 ? 13.943 -19.022 -43.024 1.00 85.50 210 LEU A N 1
ATOM 1587 C CA . LEU A 1 210 ? 13.131 -18.468 -44.103 1.00 85.50 210 LEU A CA 1
ATOM 1588 C C . LEU A 1 210 ? 13.370 -19.212 -45.430 1.00 85.50 210 LEU A C 1
ATOM 1590 O O . LEU A 1 210 ? 14.515 -19.457 -45.812 1.00 85.50 210 LEU A O 1
ATOM 1594 N N . PRO A 1 211 ? 12.298 -19.502 -46.190 1.00 80.00 211 PRO A N 1
ATOM 1595 C CA . PRO A 1 211 ? 12.365 -20.390 -47.351 1.00 80.00 211 PRO A CA 1
ATOM 1596 C C . PRO A 1 211 ? 12.962 -19.742 -48.609 1.00 80.00 211 PRO A C 1
ATOM 1598 O O . PRO A 1 211 ? 13.226 -20.440 -49.581 1.00 80.00 211 PRO A O 1
ATOM 1601 N N . SER A 1 212 ? 13.128 -18.414 -48.648 1.00 86.31 212 SER A N 1
ATOM 1602 C CA . SER A 1 212 ? 13.671 -17.716 -49.822 1.00 86.31 212 SER A CA 1
ATOM 1603 C C . SER A 1 212 ? 14.411 -16.434 -49.462 1.00 86.31 212 SER A C 1
ATOM 1605 O O . SER A 1 212 ? 14.084 -15.759 -48.483 1.00 86.31 212 SER A O 1
ATOM 1607 N N . ASP A 1 213 ? 15.344 -16.036 -50.324 1.00 84.00 213 ASP A N 1
ATOM 1608 C CA . ASP A 1 213 ? 16.115 -14.797 -50.163 1.00 84.00 213 ASP A CA 1
ATOM 1609 C C . ASP A 1 213 ? 15.228 -13.554 -50.235 1.00 84.00 213 ASP A C 1
ATOM 1611 O O . ASP A 1 213 ? 15.427 -12.596 -49.495 1.00 84.00 213 ASP A O 1
ATOM 1615 N N . ALA A 1 214 ? 14.153 -13.601 -51.025 1.00 83.38 214 ALA A N 1
ATOM 1616 C CA . ALA A 1 214 ? 13.157 -12.537 -51.041 1.00 83.38 214 ALA A CA 1
ATOM 1617 C C . ALA A 1 214 ? 12.443 -12.384 -49.682 1.00 83.38 214 ALA A C 1
ATOM 1619 O O . ALA A 1 214 ? 12.070 -11.273 -49.307 1.00 83.38 214 ALA A O 1
ATOM 1620 N N . ALA A 1 215 ? 12.244 -13.477 -48.933 1.00 83.19 215 ALA A N 1
ATOM 1621 C CA . ALA A 1 215 ? 11.690 -13.418 -47.581 1.00 83.19 215 ALA A CA 1
ATOM 1622 C C . ALA A 1 215 ? 12.705 -12.860 -46.573 1.00 83.19 215 ALA A C 1
ATOM 1624 O O . ALA A 1 215 ? 12.324 -12.030 -45.748 1.00 83.19 215 ALA A O 1
ATOM 1625 N N . ARG A 1 216 ? 13.986 -13.241 -46.691 1.00 86.50 216 ARG A N 1
ATOM 1626 C CA . ARG A 1 216 ? 15.084 -12.681 -45.884 1.00 86.50 216 ARG A CA 1
ATOM 1627 C C . ARG A 1 216 ? 15.239 -11.172 -46.090 1.00 86.50 216 ARG A C 1
ATOM 1629 O O . ARG A 1 216 ? 15.277 -10.435 -45.113 1.00 86.50 216 ARG A O 1
ATOM 1636 N N . VAL A 1 217 ? 15.201 -10.695 -47.337 1.00 86.38 217 VAL A N 1
ATOM 1637 C CA . VAL A 1 217 ? 15.255 -9.256 -47.672 1.00 86.38 217 VAL A CA 1
ATOM 1638 C C . VAL A 1 217 ? 14.086 -8.480 -47.067 1.00 86.38 217 VAL A C 1
ATOM 1640 O O . VAL A 1 217 ? 14.286 -7.419 -46.482 1.00 86.38 217 VAL A O 1
ATOM 1643 N N . ARG A 1 218 ? 12.858 -9.007 -47.148 1.00 83.75 218 ARG A N 1
ATOM 1644 C CA . ARG A 1 218 ? 11.686 -8.344 -46.545 1.00 83.75 218 ARG A CA 1
ATOM 1645 C C . ARG A 1 218 ? 11.762 -8.296 -45.019 1.00 83.75 218 ARG A C 1
ATOM 1647 O O . ARG A 1 218 ? 11.341 -7.308 -44.418 1.00 83.75 218 ARG A O 1
ATOM 1654 N N . ARG A 1 219 ? 12.277 -9.360 -44.394 1.00 83.75 219 ARG A N 1
ATOM 1655 C CA . ARG A 1 219 ? 12.505 -9.421 -42.948 1.00 83.75 219 ARG A CA 1
ATOM 1656 C C . ARG A 1 219 ? 13.557 -8.395 -42.527 1.00 83.75 219 ARG A C 1
ATOM 1658 O O . ARG A 1 219 ? 13.257 -7.588 -41.656 1.00 83.75 219 ARG A O 1
ATOM 1665 N N . ALA A 1 220 ? 14.696 -8.358 -43.213 1.00 85.19 220 ALA A N 1
ATOM 1666 C CA . ALA A 1 220 ? 15.767 -7.392 -42.986 1.00 85.19 220 ALA A CA 1
ATOM 1667 C C . ALA A 1 220 ? 15.269 -5.943 -43.076 1.00 85.19 220 ALA A C 1
ATOM 1669 O O . ALA A 1 220 ? 15.428 -5.199 -42.121 1.00 85.19 220 ALA A O 1
ATOM 1670 N N . ALA A 1 221 ? 14.541 -5.579 -44.136 1.00 84.12 221 ALA A N 1
ATOM 1671 C CA . ALA A 1 221 ? 13.949 -4.243 -44.281 1.00 84.12 221 ALA A CA 1
ATOM 1672 C C . ALA A 1 221 ? 12.929 -3.884 -43.184 1.00 84.12 221 ALA A C 1
ATOM 1674 O O . ALA A 1 221 ? 12.710 -2.718 -42.872 1.00 84.12 221 ALA A O 1
ATOM 1675 N N . THR A 1 222 ? 12.275 -4.886 -42.588 1.00 84.38 222 THR A N 1
ATOM 1676 C CA . THR A 1 222 ? 11.355 -4.669 -41.461 1.00 84.38 222 THR A CA 1
ATOM 1677 C C . THR A 1 222 ? 12.114 -4.463 -40.151 1.00 84.38 222 THR A C 1
ATOM 1679 O O . THR A 1 222 ? 11.684 -3.663 -39.329 1.00 84.38 222 THR A O 1
ATOM 1682 N N . VAL A 1 223 ? 13.227 -5.173 -39.956 1.00 80.12 223 VAL A N 1
ATOM 1683 C CA . VAL A 1 223 ? 14.061 -5.086 -38.749 1.00 80.12 223 VAL A CA 1
ATOM 1684 C C . VAL A 1 223 ? 14.909 -3.812 -38.748 1.00 80.12 223 VAL A C 1
ATOM 1686 O O . VAL A 1 223 ? 15.004 -3.156 -37.717 1.00 80.12 223 VAL A O 1
ATOM 1689 N N . THR A 1 224 ? 15.476 -3.424 -39.892 1.00 82.12 224 THR A N 1
ATOM 1690 C CA . THR A 1 224 ? 16.282 -2.199 -40.024 1.00 82.12 224 THR A CA 1
ATOM 1691 C C . THR A 1 224 ? 15.440 -0.939 -40.210 1.00 82.12 224 THR A C 1
ATOM 1693 O O . THR A 1 224 ? 15.959 0.164 -40.064 1.00 82.12 224 THR A O 1
ATOM 1696 N N . GLY A 1 225 ? 14.156 -1.080 -40.562 1.00 80.25 225 GLY A N 1
ATOM 1697 C CA . GLY A 1 225 ? 13.278 0.044 -40.897 1.00 80.25 225 GLY A CA 1
ATOM 1698 C C . GLY A 1 225 ? 13.672 0.774 -42.187 1.00 80.25 225 GLY A C 1
ATOM 1699 O O . GLY A 1 225 ? 13.215 1.889 -42.415 1.00 80.25 225 GLY A O 1
ATOM 1700 N N . GLN A 1 226 ? 14.529 0.171 -43.016 1.00 80.19 226 GLN A N 1
ATOM 1701 C CA . GLN A 1 226 ? 15.056 0.779 -44.236 1.00 80.19 226 GLN A CA 1
ATOM 1702 C C . GLN A 1 226 ? 14.450 0.126 -45.478 1.00 80.19 226 GLN A C 1
ATOM 1704 O O . GLN A 1 226 ? 14.439 -1.097 -45.611 1.00 80.19 226 GLN A O 1
ATOM 1709 N N . ASP A 1 227 ? 13.994 0.960 -46.414 1.00 78.44 227 ASP A N 1
ATOM 1710 C CA . ASP A 1 227 ? 13.450 0.526 -47.708 1.00 78.44 227 ASP A CA 1
ATOM 1711 C C . ASP A 1 227 ? 14.468 0.616 -48.860 1.00 78.44 227 ASP A C 1
ATOM 1713 O O . ASP A 1 227 ? 14.180 0.185 -49.980 1.00 78.44 227 ASP A O 1
ATOM 1717 N N . ASP A 1 228 ? 15.670 1.142 -48.602 1.00 83.56 228 ASP A N 1
ATOM 1718 C CA . ASP A 1 228 ? 16.752 1.188 -49.587 1.00 83.56 228 ASP A CA 1
ATOM 1719 C C . ASP A 1 228 ? 17.487 -0.171 -49.661 1.00 83.56 228 ASP A C 1
ATOM 1721 O O . ASP A 1 228 ? 17.898 -0.710 -48.627 1.00 83.56 228 ASP A O 1
ATOM 1725 N N . PRO A 1 229 ? 17.676 -0.771 -50.856 1.00 82.75 229 PRO A N 1
ATOM 1726 C CA . PRO A 1 229 ? 18.352 -2.061 -51.007 1.00 82.75 229 PRO A CA 1
ATOM 1727 C C . PRO A 1 229 ? 19.803 -2.094 -50.513 1.00 82.75 229 PRO A C 1
ATOM 1729 O O . PRO A 1 229 ? 20.259 -3.166 -50.122 1.00 82.75 229 PRO A O 1
ATOM 1732 N N . GLY A 1 230 ? 20.540 -0.979 -50.532 1.00 85.31 230 GLY A N 1
ATOM 1733 C CA . GLY A 1 230 ? 21.956 -0.957 -50.139 1.00 85.31 230 GLY A CA 1
ATOM 1734 C C . GLY A 1 230 ? 22.174 -1.355 -48.672 1.00 85.31 230 GLY A C 1
ATOM 1735 O O . GLY A 1 230 ? 22.832 -2.365 -48.405 1.00 85.31 230 GLY A O 1
ATOM 1736 N N . PRO A 1 231 ? 21.576 -0.623 -47.718 1.00 84.75 231 PRO A N 1
ATOM 1737 C CA . PRO A 1 231 ? 21.668 -0.942 -46.296 1.00 84.75 231 PRO A CA 1
ATOM 1738 C C . PRO A 1 231 ? 21.116 -2.327 -45.926 1.00 84.75 231 PRO A C 1
ATOM 1740 O O . PRO A 1 231 ? 21.691 -3.027 -45.094 1.00 84.75 231 PRO A O 1
ATOM 1743 N N . VAL A 1 232 ? 20.048 -2.772 -46.595 1.00 84.94 232 VAL A N 1
ATOM 1744 C CA . VAL A 1 232 ? 19.447 -4.098 -46.378 1.00 84.94 232 VAL A CA 1
ATOM 1745 C C . VAL A 1 232 ? 20.387 -5.228 -46.810 1.00 84.94 232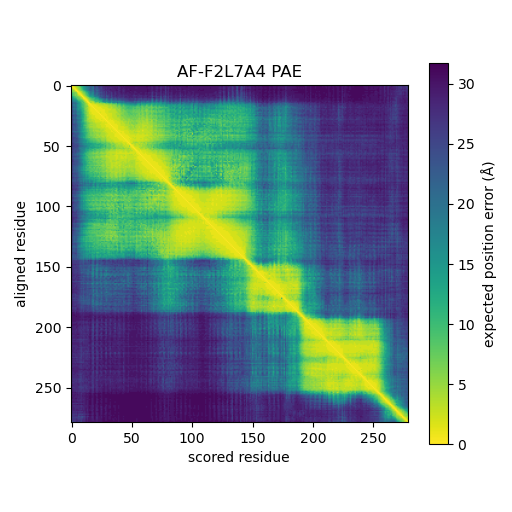 VAL A C 1
ATOM 1747 O O . VAL A 1 232 ? 20.502 -6.234 -46.110 1.00 84.94 232 VAL A O 1
ATOM 1750 N N . VAL A 1 233 ? 21.092 -5.067 -47.935 1.00 87.81 233 VAL A N 1
ATOM 1751 C CA . VAL A 1 233 ? 22.099 -6.035 -48.404 1.00 87.81 233 VAL A CA 1
ATOM 1752 C C . VAL A 1 233 ? 23.306 -6.071 -47.469 1.00 87.81 233 VAL A C 1
ATOM 1754 O O . VAL A 1 233 ? 23.775 -7.157 -47.133 1.00 87.81 233 VAL A O 1
ATOM 1757 N N . ALA A 1 234 ? 23.779 -4.910 -47.011 1.00 86.81 234 ALA A N 1
ATOM 1758 C CA . ALA A 1 234 ? 24.891 -4.829 -46.065 1.00 86.81 234 ALA A CA 1
ATOM 1759 C C . ALA A 1 234 ? 24.549 -5.515 -44.731 1.00 86.81 234 ALA A C 1
ATOM 1761 O O . ALA A 1 234 ? 25.329 -6.321 -44.224 1.00 86.81 234 ALA A O 1
ATOM 1762 N N . TRP A 1 235 ? 23.346 -5.263 -44.208 1.00 86.25 235 TRP A N 1
ATOM 1763 C CA . TRP A 1 235 ? 22.855 -5.886 -42.981 1.00 86.25 235 TRP A CA 1
ATOM 1764 C C . TRP A 1 235 ? 22.700 -7.405 -43.126 1.00 86.25 235 TRP A C 1
ATOM 1766 O O . TRP A 1 235 ? 23.133 -8.154 -42.253 1.00 86.25 235 TRP A O 1
ATOM 1776 N N . LEU A 1 236 ? 22.156 -7.889 -44.247 1.00 86.94 236 LEU A N 1
ATOM 1777 C CA . LEU A 1 236 ? 22.052 -9.327 -44.522 1.00 86.94 236 LEU A CA 1
ATOM 1778 C C . LEU A 1 236 ? 23.422 -10.005 -44.671 1.00 86.94 236 LEU A C 1
ATOM 1780 O O . LEU A 1 236 ? 23.603 -11.130 -44.203 1.00 86.94 236 LEU A O 1
ATOM 1784 N N . GLY A 1 237 ? 24.395 -9.316 -45.274 1.00 85.62 237 GLY A N 1
ATOM 1785 C CA . GLY A 1 237 ? 25.781 -9.775 -45.359 1.00 85.62 237 GLY A CA 1
ATOM 1786 C C . GLY A 1 237 ? 26.421 -9.949 -43.980 1.00 85.62 237 GLY A C 1
ATOM 1787 O O . GLY A 1 237 ? 27.052 -10.973 -43.727 1.00 85.62 237 GLY A O 1
ATOM 1788 N N . ALA A 1 238 ? 26.173 -9.012 -43.059 1.00 83.50 238 ALA A N 1
ATOM 1789 C CA . ALA A 1 238 ? 26.630 -9.104 -41.670 1.00 83.50 238 ALA A CA 1
ATOM 1790 C C . ALA A 1 238 ? 25.993 -10.272 -40.885 1.00 83.50 238 ALA A C 1
ATOM 1792 O O . ALA A 1 238 ? 26.549 -10.703 -39.878 1.00 83.50 238 ALA A O 1
ATOM 1793 N N . HIS A 1 239 ? 24.860 -10.807 -41.355 1.00 83.38 239 HIS A N 1
ATOM 1794 C CA . HIS A 1 239 ? 24.172 -11.973 -40.781 1.00 83.38 239 HIS A CA 1
ATOM 1795 C C . HIS A 1 239 ? 24.390 -13.259 -41.605 1.00 83.38 239 HIS A C 1
ATOM 1797 O O . HIS A 1 239 ? 23.628 -14.215 -41.485 1.00 83.38 239 HIS A O 1
ATOM 1803 N N . GLY A 1 240 ? 25.414 -13.297 -42.470 1.00 83.56 240 GLY A N 1
ATOM 1804 C CA . GLY A 1 240 ? 25.820 -14.508 -43.198 1.00 83.56 240 GLY A CA 1
ATOM 1805 C C . GLY A 1 240 ? 24.931 -14.892 -44.386 1.00 83.56 240 GLY A C 1
ATOM 1806 O O . GLY A 1 240 ? 25.059 -15.995 -44.917 1.00 83.56 240 GLY A O 1
ATOM 1807 N N . HIS A 1 241 ? 24.050 -13.995 -44.836 1.00 86.31 241 HIS A N 1
ATOM 1808 C CA . HIS A 1 241 ? 23.134 -14.231 -45.953 1.00 86.31 241 HIS A CA 1
ATOM 1809 C C . HIS A 1 241 ? 23.349 -13.205 -47.077 1.00 86.31 241 HIS A C 1
ATOM 1811 O O . HIS A 1 241 ? 22.507 -12.329 -47.272 1.00 86.31 241 HIS A O 1
ATOM 1817 N N . PRO A 1 242 ? 24.459 -13.274 -47.836 1.00 86.00 242 PRO A N 1
ATOM 1818 C CA . PRO A 1 242 ? 24.711 -12.324 -48.912 1.00 86.00 242 PRO A CA 1
ATOM 1819 C C . PRO A 1 242 ? 23.654 -12.462 -50.017 1.00 86.00 242 PRO A C 1
ATOM 1821 O O . PRO A 1 242 ? 23.421 -13.548 -50.545 1.00 86.00 242 PRO A O 1
ATOM 1824 N N . VAL A 1 243 ? 23.026 -11.347 -50.386 1.00 86.75 243 VAL A N 1
ATOM 1825 C CA . VAL A 1 243 ? 22.041 -11.264 -51.474 1.00 86.75 243 VAL A CA 1
ATOM 1826 C C . VAL A 1 243 ? 22.501 -10.195 -52.460 1.00 86.75 243 VAL A C 1
ATOM 1828 O O . VAL A 1 243 ? 23.042 -9.166 -52.061 1.00 86.75 243 VAL A O 1
ATOM 1831 N N . THR A 1 244 ? 22.298 -10.416 -53.759 1.00 88.31 244 THR A N 1
ATOM 1832 C CA . THR A 1 244 ? 22.660 -9.422 -54.776 1.00 88.31 244 THR A CA 1
ATOM 1833 C C . THR A 1 244 ? 21.758 -8.190 -54.700 1.00 88.31 244 THR A C 1
ATOM 1835 O O . THR A 1 244 ? 20.566 -8.282 -54.392 1.00 88.31 244 THR A O 1
ATOM 1838 N N . LEU A 1 245 ? 22.312 -7.020 -55.036 1.00 85.94 245 LEU A N 1
ATOM 1839 C CA . LEU A 1 245 ? 21.579 -5.749 -55.015 1.00 85.94 245 LEU A CA 1
ATOM 1840 C C . LEU A 1 245 ? 20.308 -5.798 -55.883 1.00 85.94 245 LEU A C 1
ATOM 1842 O O . LEU A 1 245 ? 19.266 -5.267 -55.498 1.00 85.94 245 LEU A O 1
ATOM 1846 N N . ASP A 1 246 ? 20.363 -6.485 -57.026 1.00 84.38 246 ASP A N 1
ATOM 1847 C CA . ASP A 1 246 ? 19.222 -6.630 -57.936 1.00 84.38 246 ASP A CA 1
ATOM 1848 C C . ASP A 1 246 ? 18.130 -7.556 -57.391 1.00 84.38 246 ASP A C 1
ATOM 1850 O O . ASP A 1 246 ? 16.937 -7.272 -57.557 1.00 84.38 246 ASP A O 1
ATOM 1854 N N . ALA A 1 247 ? 18.504 -8.623 -56.678 1.00 82.25 247 ALA A N 1
ATOM 1855 C CA . ALA A 1 247 ? 17.550 -9.489 -55.993 1.00 82.25 247 ALA A CA 1
ATOM 1856 C C . ALA A 1 247 ? 16.883 -8.757 -54.818 1.00 82.25 247 ALA A C 1
ATOM 1858 O O . ALA A 1 247 ? 15.661 -8.836 -54.660 1.00 82.25 247 ALA A O 1
ATOM 1859 N N . ALA A 1 248 ? 17.652 -7.973 -54.053 1.00 84.69 248 ALA A N 1
ATOM 1860 C CA . ALA A 1 248 ? 17.124 -7.146 -52.972 1.00 84.69 248 ALA A CA 1
ATOM 1861 C C . ALA A 1 248 ? 16.152 -6.078 -53.497 1.00 84.69 248 ALA A C 1
ATOM 1863 O O . ALA A 1 248 ? 15.019 -5.976 -53.024 1.00 84.69 248 ALA A O 1
ATOM 1864 N N . ARG A 1 249 ? 16.536 -5.358 -54.558 1.00 86.88 249 ARG A N 1
ATOM 1865 C CA . ARG A 1 249 ? 15.683 -4.372 -55.237 1.00 86.88 249 ARG A CA 1
ATOM 1866 C C . ARG A 1 249 ? 14.387 -5.003 -55.752 1.00 86.88 249 ARG A C 1
ATOM 1868 O O . ARG A 1 249 ? 13.313 -4.427 -55.592 1.00 86.88 249 ARG A O 1
ATOM 1875 N N . SER A 1 250 ? 14.468 -6.197 -56.336 1.00 86.00 250 SER A N 1
ATOM 1876 C CA . SER A 1 250 ? 13.297 -6.927 -56.836 1.00 86.00 250 SER A CA 1
ATOM 1877 C C . SER A 1 250 ? 12.359 -7.373 -55.710 1.00 86.00 250 SER A C 1
ATOM 1879 O O . SER A 1 250 ? 11.138 -7.270 -55.843 1.00 86.00 250 SER A O 1
ATOM 1881 N N . ALA A 1 251 ? 12.909 -7.833 -54.584 1.00 83.50 251 ALA A N 1
ATOM 1882 C CA . ALA A 1 251 ? 12.136 -8.268 -53.424 1.00 83.50 251 ALA A CA 1
ATOM 1883 C C . ALA A 1 251 ? 11.456 -7.101 -52.688 1.00 83.50 251 ALA A C 1
ATOM 1885 O O . ALA A 1 251 ? 10.317 -7.256 -52.244 1.00 83.50 251 ALA A O 1
ATOM 1886 N N . LEU A 1 252 ? 12.117 -5.940 -52.608 1.00 83.69 252 LEU A N 1
ATOM 1887 C CA . LEU A 1 252 ? 11.570 -4.718 -52.011 1.00 83.69 252 LEU A CA 1
ATOM 1888 C C . LEU A 1 252 ? 10.488 -4.084 -52.893 1.00 83.69 252 LEU A C 1
ATOM 1890 O O . LEU A 1 252 ? 9.441 -3.700 -52.384 1.00 83.69 252 LEU A O 1
ATOM 1894 N N . ARG A 1 253 ? 10.658 -4.080 -54.223 1.00 83.12 253 ARG A N 1
ATOM 1895 C CA . ARG A 1 253 ? 9.615 -3.618 -55.165 1.00 83.12 253 ARG A CA 1
ATOM 1896 C C . ARG A 1 253 ? 8.333 -4.448 -55.108 1.00 83.12 253 ARG A C 1
ATOM 1898 O O . ARG A 1 253 ? 7.255 -3.928 -55.363 1.00 83.12 253 ARG A O 1
ATOM 1905 N N . ARG A 1 254 ? 8.449 -5.743 -54.798 1.00 75.44 254 ARG A N 1
ATOM 1906 C CA . ARG A 1 254 ? 7.311 -6.664 -54.633 1.00 75.44 254 ARG A CA 1
ATOM 1907 C C . ARG A 1 254 ? 6.805 -6.731 -53.190 1.00 75.44 254 ARG A C 1
ATOM 1909 O O . ARG A 1 254 ? 5.966 -7.580 -52.889 1.00 75.44 254 ARG A O 1
ATOM 1916 N N . ARG A 1 255 ? 7.316 -5.884 -52.287 1.00 68.94 255 ARG A N 1
ATOM 1917 C CA . ARG A 1 255 ? 6.807 -5.775 -50.919 1.00 68.94 255 ARG A CA 1
ATOM 1918 C C . ARG A 1 255 ? 5.368 -5.251 -51.015 1.00 68.94 255 ARG A C 1
ATOM 1920 O O . ARG A 1 255 ? 5.166 -4.165 -51.556 1.00 68.94 255 ARG A O 1
ATOM 1927 N N . PRO A 1 256 ? 4.361 -5.999 -50.532 1.00 61.72 256 PRO A N 1
ATOM 1928 C CA . PRO A 1 256 ? 3.029 -5.434 -50.401 1.00 61.72 256 PRO A CA 1
ATOM 1929 C C . PRO A 1 256 ? 3.151 -4.196 -49.511 1.00 61.72 256 PRO A C 1
ATOM 1931 O O . PRO A 1 256 ? 3.807 -4.279 -48.468 1.00 61.72 256 PRO A O 1
ATOM 1934 N N . ALA A 1 257 ? 2.569 -3.066 -49.933 1.00 57.09 257 ALA A N 1
ATOM 1935 C CA . ALA A 1 257 ? 2.521 -1.854 -49.120 1.00 57.09 257 ALA A CA 1
ATOM 1936 C C . ALA A 1 257 ? 2.115 -2.248 -47.699 1.00 57.09 257 ALA A C 1
ATOM 1938 O O . ALA A 1 257 ? 1.162 -3.021 -47.534 1.00 57.09 257 ALA A O 1
ATOM 1939 N N . ALA A 1 258 ? 2.887 -1.804 -46.703 1.00 51.84 258 ALA A N 1
ATOM 1940 C CA . ALA A 1 258 ? 2.625 -2.131 -45.312 1.00 51.84 258 ALA A CA 1
ATOM 1941 C C . ALA A 1 258 ? 1.143 -1.859 -45.044 1.00 51.84 258 ALA A C 1
ATOM 1943 O O . ALA A 1 258 ? 0.688 -0.719 -45.146 1.00 51.84 258 ALA A O 1
ATOM 1944 N N . ARG A 1 259 ? 0.365 -2.917 -44.777 1.00 46.78 259 ARG A N 1
ATOM 1945 C CA . ARG A 1 259 ? -0.996 -2.725 -44.286 1.00 46.78 259 ARG A CA 1
ATOM 1946 C C . ARG A 1 259 ? -0.824 -1.891 -43.018 1.00 46.78 259 ARG A C 1
ATOM 1948 O O . ARG A 1 259 ? -0.043 -2.324 -42.164 1.00 46.78 259 ARG A O 1
ATOM 1955 N N . PRO A 1 260 ? -1.469 -0.716 -42.902 1.00 42.50 260 PRO A N 1
ATOM 1956 C CA . PRO A 1 260 ? -1.413 0.040 -41.664 1.00 42.50 260 PRO A CA 1
ATOM 1957 C C . PRO A 1 260 ? -1.773 -0.923 -40.531 1.00 42.50 260 PRO A C 1
ATOM 1959 O O . PRO A 1 260 ? -2.636 -1.787 -40.744 1.00 42.50 260 PRO A O 1
ATOM 1962 N N . PRO A 1 261 ? -1.070 -0.860 -39.386 1.00 42.44 261 PRO A N 1
ATOM 1963 C CA . PRO A 1 261 ? -1.304 -1.786 -38.293 1.00 42.44 261 PRO A CA 1
ATOM 1964 C C . PRO A 1 261 ? -2.801 -1.796 -38.011 1.00 42.44 261 PRO A C 1
ATOM 1966 O O . PRO A 1 261 ? -3.379 -0.761 -37.685 1.00 42.44 261 PRO A O 1
ATOM 1969 N N . VAL A 1 262 ? -3.446 -2.949 -38.207 1.00 40.19 262 VAL A N 1
ATOM 1970 C CA . VAL A 1 262 ? -4.823 -3.117 -37.753 1.00 40.19 262 VAL A CA 1
ATOM 1971 C C . VAL A 1 262 ? -4.737 -2.936 -36.243 1.00 40.19 262 VAL A C 1
ATOM 1973 O O . VAL A 1 262 ? -3.994 -3.694 -35.611 1.00 40.19 262 VAL A O 1
ATOM 1976 N N . PRO A 1 263 ? -5.405 -1.929 -35.657 1.00 34.16 263 PRO A N 1
ATOM 1977 C CA . PRO A 1 263 ? -5.401 -1.771 -34.219 1.00 34.16 263 PRO A CA 1
ATOM 1978 C C . PRO A 1 263 ? -6.028 -3.034 -33.636 1.00 34.16 263 PRO A C 1
ATOM 1980 O O . PRO A 1 263 ? -7.234 -3.255 -33.733 1.00 34.16 263 PRO A O 1
ATOM 1983 N N . VAL A 1 264 ? -5.195 -3.901 -33.063 1.00 39.69 264 VAL A N 1
ATOM 1984 C CA . VAL A 1 264 ? -5.681 -4.957 -32.189 1.00 39.69 264 VAL A CA 1
ATOM 1985 C C . VAL A 1 264 ? -6.217 -4.224 -30.971 1.00 39.69 264 VAL A C 1
ATOM 1987 O O . VAL A 1 264 ? -5.460 -3.686 -30.167 1.00 39.69 264 VAL A O 1
ATOM 1990 N N . SER A 1 265 ? -7.542 -4.132 -30.893 1.00 35.25 265 SER A N 1
ATOM 1991 C CA . SER A 1 265 ? -8.241 -3.617 -29.724 1.00 35.25 265 SER A CA 1
ATOM 1992 C C . SER A 1 265 ? -7.958 -4.551 -28.552 1.00 35.25 265 SER A C 1
ATOM 1994 O O . SER A 1 265 ? -8.637 -5.554 -28.352 1.00 35.25 265 SER A O 1
ATOM 1996 N N . THR A 1 266 ? -6.934 -4.233 -27.769 1.00 43.09 266 THR A N 1
ATOM 1997 C CA . THR A 1 266 ? -6.891 -4.610 -26.361 1.00 43.09 266 THR A CA 1
ATOM 1998 C C . THR A 1 266 ? -7.286 -3.376 -25.567 1.00 43.09 266 THR A C 1
ATOM 2000 O O . THR A 1 266 ? -6.482 -2.472 -25.365 1.00 43.09 266 THR A O 1
ATOM 2003 N N . ASN A 1 267 ? -8.546 -3.358 -25.133 1.00 39.75 267 ASN A N 1
ATOM 2004 C CA . ASN A 1 267 ? -9.088 -2.458 -24.114 1.00 39.75 267 ASN A CA 1
ATOM 2005 C C . ASN A 1 267 ? -9.115 -0.954 -24.457 1.00 39.75 267 ASN A C 1
ATOM 2007 O O . ASN A 1 267 ? -8.547 -0.131 -23.745 1.00 39.75 267 ASN A O 1
ATOM 2011 N N . GLY A 1 268 ? -9.882 -0.585 -25.488 1.00 39.50 268 GLY A N 1
ATOM 2012 C CA . GLY A 1 268 ? -10.769 0.589 -25.413 1.00 39.50 268 GLY A CA 1
ATOM 2013 C C . GLY A 1 268 ? -10.168 2.001 -25.337 1.00 39.50 268 GLY A C 1
ATOM 2014 O O . GLY A 1 268 ? -10.932 2.933 -25.103 1.00 39.50 268 GLY A O 1
ATOM 2015 N N . HIS A 1 269 ? -8.871 2.213 -25.572 1.00 29.72 269 HIS A N 1
ATOM 2016 C CA . HIS A 1 269 ? -8.308 3.568 -25.650 1.00 29.72 269 HIS A CA 1
ATOM 2017 C C . HIS A 1 269 ? -7.481 3.783 -26.927 1.00 29.72 269 HIS A C 1
ATOM 2019 O O . HIS A 1 269 ? -6.559 3.010 -27.189 1.00 29.72 269 HIS A O 1
ATOM 2025 N N . PRO A 1 270 ? -7.769 4.831 -27.727 1.00 31.72 270 PRO A N 1
ATOM 2026 C CA . PRO A 1 270 ? -6.959 5.159 -28.890 1.00 31.72 270 PRO A CA 1
ATOM 2027 C C . PRO A 1 270 ? -5.643 5.809 -28.444 1.00 31.72 270 PRO A C 1
ATOM 2029 O O . PRO A 1 270 ? -5.636 6.912 -27.899 1.00 31.72 270 PRO A O 1
ATOM 2032 N N . VAL A 1 271 ? -4.521 5.136 -28.699 1.00 40.06 271 VAL A N 1
ATOM 2033 C CA . VAL A 1 271 ? -3.185 5.742 -28.639 1.00 40.06 271 VAL A CA 1
ATOM 2034 C C . VAL A 1 271 ? -2.818 6.184 -30.052 1.00 40.06 271 VAL A C 1
ATOM 2036 O O . VAL A 1 271 ? -2.609 5.359 -30.938 1.00 40.06 271 VAL A O 1
ATOM 2039 N N . ILE A 1 272 ? -2.767 7.499 -30.267 1.00 37.44 272 ILE A N 1
ATOM 2040 C CA . ILE A 1 272 ? -2.260 8.098 -31.504 1.00 37.44 272 ILE A CA 1
ATOM 2041 C C . ILE A 1 272 ? -0.732 8.080 -31.423 1.00 37.44 272 ILE A C 1
ATOM 2043 O O . ILE A 1 272 ? -0.139 8.864 -30.685 1.00 37.44 272 ILE A O 1
ATOM 2047 N N . VAL A 1 273 ? -0.088 7.196 -32.184 1.00 38.72 273 VAL A N 1
ATOM 2048 C CA . VAL A 1 273 ? 1.358 7.270 -32.422 1.00 38.72 273 VAL A CA 1
ATOM 2049 C C . VAL A 1 273 ? 1.575 8.311 -33.519 1.00 38.72 273 VAL A C 1
ATOM 2051 O O . VAL A 1 273 ? 1.241 8.070 -34.677 1.00 38.72 273 VAL A O 1
ATOM 2054 N N . ARG A 1 274 ? 2.077 9.499 -33.160 1.00 37.16 274 ARG A N 1
ATOM 2055 C CA . ARG A 1 274 ? 2.591 10.456 -34.152 1.00 37.16 274 ARG A CA 1
ATOM 2056 C C . ARG A 1 274 ? 3.932 9.938 -34.671 1.00 37.16 274 ARG A C 1
ATOM 2058 O O . ARG A 1 274 ? 4.833 9.695 -33.873 1.00 37.16 274 ARG A O 1
ATOM 2065 N N . SER A 1 275 ? 4.054 9.794 -35.988 1.00 34.62 275 SER A N 1
ATOM 2066 C CA . SER A 1 275 ? 5.341 9.593 -36.658 1.00 34.62 275 SER A CA 1
ATOM 2067 C C . SER A 1 275 ? 6.257 10.801 -36.422 1.00 34.62 275 SER A C 1
ATOM 2069 O O . SER A 1 275 ? 5.763 11.934 -36.448 1.00 34.62 275 SER A O 1
ATOM 2071 N N . PRO A 1 276 ? 7.569 10.600 -36.219 1.00 47.22 276 PRO A N 1
ATOM 2072 C CA . PRO A 1 276 ? 8.531 11.678 -36.329 1.00 47.22 276 PRO A CA 1
ATOM 2073 C C . PRO A 1 276 ? 8.783 11.913 -37.820 1.00 47.22 276 PRO A C 1
ATOM 2075 O O . PRO A 1 276 ? 9.214 10.996 -38.505 1.00 47.22 276 PRO A O 1
ATOM 2078 N N . GLU A 1 277 ? 8.410 13.094 -38.313 1.00 45.88 277 GLU A N 1
ATOM 2079 C CA . GLU A 1 277 ? 9.109 13.882 -39.344 1.00 45.88 277 GLU A CA 1
ATOM 2080 C C . GLU A 1 277 ? 8.154 14.924 -39.939 1.00 45.88 277 GLU A C 1
ATOM 2082 O O . GLU A 1 277 ? 7.265 14.588 -40.713 1.00 45.88 277 GLU A O 1
ATOM 2087 N N . THR A 1 278 ? 8.343 16.187 -39.544 1.00 43.25 278 THR A N 1
ATOM 2088 C CA . THR A 1 278 ? 8.479 17.350 -40.441 1.00 43.25 278 THR A CA 1
ATOM 2089 C C . THR A 1 278 ? 8.845 18.576 -39.594 1.00 43.25 278 THR A C 1
ATOM 2091 O O . THR A 1 278 ? 8.019 18.995 -38.780 1.00 43.25 278 THR A O 1
ATOM 2094 N N . LEU A 1 279 ? 10.028 19.141 -39.890 1.00 36.16 279 LEU A N 1
ATOM 2095 C CA . LEU A 1 279 ? 10.671 20.377 -39.394 1.00 36.16 279 LEU A CA 1
ATOM 2096 C C . LEU A 1 279 ? 11.405 20.306 -38.048 1.00 36.16 279 LEU A C 1
ATOM 2098 O O . LEU A 1 279 ? 10.748 20.185 -36.994 1.00 36.16 279 LEU A O 1
#

InterPro domains:
  IPR021235 Protein of unknown function DUF2637 [PF10935] (28-172)

Secondary structure (DSSP, 8-state):
---------------HHHHHHHHHHHHHHHHHHHHHHHHHHHHHHHHHH---TTGGGHHHHHHHHHHHHHHHHHHHHHHTT---HHHHHHHHHHHHHHHHHHHHHHHHH-HHHHHHHHHHHHHHHHHHHHHHHHHHHHHHHHTT---PPPP---HHHHHH-HHHHHHHHHHHHHTT---HHHHHHHHHT-----HHHHHHHHHHHHHHTSSSHHHHHHHHHHHH----HHHHHHHHHHTT----HHHHHHHHHTS---PPPP---SSS-----------

Organism: Pseudonocardia dioxanivorans (strain ATCC 55486 / DSM 44775 / JCM 13855 / CB1190) (NCBI:txid675635)

Sequence (279 aa):
MFNLTGRPESSGRRPRWIIAVIGAALGVVILAPVALSFSSLVAWAEAALGLNGPWPYIVPVALDAAALLSMALTFHAVTHAESATFPRALVWVFALGSAFANHRHGETVGPDAAIFFPAMPIAAAVLLEVTLRRVRRTVLAELGVTERPLARFRLVRWARFPRETFAAWSTAVEHGLSSPIDALAVAARIEPLDADEIAHAVESRNLAALPSDAARVRRAATVTGQDDPGPVVAWLGAHGHPVTLDAARSALRRRPAARPPVPVSTNGHPVIVRSPETL

Radius of gyration: 31.45 Å; Cα contacts (8 Å, |Δi|>4): 220; chains: 1; bounding box: 52×65×94 Å

pLDDT: mean 76.2, std 14.12, range [29.72, 89.94]

Mean predicted aligned error: 18.54 Å

Nearest PDB structures (foldseek):
  8x6g-assembly1_H  TM=1.839E-01  e=9.187E+00  Staphylococcus aureus